Protein AF-A0A954UXX7-F1 (afdb_monomer_lite)

Foldseek 3Di:
DDDDDDDDDDDDDDDDDDDDDDDDDDDDDDDDDDDDDDDDDDDDDDDPDDPPPPCPVVNVLLVVLVVLLVVLVVQLVVCLVVDDADPDLVVLLVSLLVSLVSSLVSPLALVSSCCQDPNPPHCNCVRCVDLVSSLVSLPDVSVVVSLVSSVVRVPDPHDPDDPVDDDDDDDDDDDPVVVVVLVVVCVVVVHDSVVVVVSVVSSDDRPVPDDDDPDDPPDDDPPPPPPDDDDDDDDDDDDDDDDDDDDDDDDDDDDDDDDDDDDDD

Structure (mmCIF, N/CA/C/O backbone):
data_AF-A0A954UXX7-F1
#
_entry.id   AF-A0A954UXX7-F1
#
loop_
_atom_site.group_PDB
_atom_site.id
_atom_site.type_symbol
_atom_site.label_atom_id
_atom_site.label_alt_id
_atom_site.label_comp_id
_atom_site.label_asym_id
_atom_site.label_entity_id
_atom_site.label_seq_id
_atom_site.pdbx_PDB_ins_code
_atom_site.Cartn_x
_atom_site.Cartn_y
_atom_site.Cartn_z
_atom_site.occupancy
_atom_site.B_iso_or_equiv
_atom_site.auth_seq_id
_atom_site.auth_comp_id
_atom_site.auth_asym_id
_atom_site.auth_atom_id
_atom_site.pdbx_PDB_model_num
ATOM 1 N N . MET A 1 1 ? -53.283 -11.648 -19.559 1.00 52.34 1 MET A N 1
ATOM 2 C CA . MET A 1 1 ? -53.687 -10.369 -20.176 1.00 52.34 1 MET A CA 1
ATOM 3 C C . MET A 1 1 ? -52.480 -9.441 -20.140 1.00 52.34 1 MET A C 1
ATOM 5 O O . MET A 1 1 ? -52.001 -9.141 -19.058 1.00 52.34 1 MET A O 1
ATOM 9 N N . THR A 1 2 ? -51.943 -9.103 -21.310 1.00 58.50 2 THR A N 1
ATOM 10 C CA . THR A 1 2 ? -51.059 -7.945 -21.593 1.00 58.50 2 THR A CA 1
ATOM 11 C C . THR A 1 2 ? -51.910 -6.653 -21.670 1.00 58.50 2 THR A C 1
ATOM 13 O O . THR A 1 2 ? -53.131 -6.795 -21.535 1.00 58.50 2 THR A O 1
ATOM 16 N N . PRO A 1 3 ? -51.384 -5.422 -21.918 1.00 61.59 3 PRO A N 1
ATOM 17 C CA . PRO A 1 3 ? -50.009 -4.955 -22.228 1.00 61.59 3 PRO A CA 1
ATOM 18 C C . PRO A 1 3 ? -49.474 -3.980 -21.128 1.00 61.59 3 PRO A C 1
ATOM 20 O O . PRO A 1 3 ? -49.942 -4.089 -20.002 1.00 61.59 3 PRO A O 1
ATOM 23 N N . SER A 1 4 ? -48.505 -3.052 -21.279 1.00 51.22 4 SER A N 1
ATOM 24 C CA . SER A 1 4 ? -47.650 -2.577 -22.398 1.00 51.22 4 SER A CA 1
ATOM 25 C C . SER A 1 4 ? -46.353 -1.917 -21.857 1.00 51.22 4 SER A C 1
ATOM 27 O O . SER A 1 4 ? -46.383 -1.441 -20.722 1.00 51.22 4 SER A O 1
ATOM 29 N N . PRO A 1 5 ? -45.244 -1.809 -22.624 1.00 68.06 5 PRO A N 1
ATOM 30 C CA . PRO A 1 5 ? -44.048 -1.053 -22.226 1.00 68.06 5 PRO A CA 1
ATOM 31 C C . PRO A 1 5 ? -44.055 0.403 -22.735 1.00 68.06 5 PRO A C 1
ATOM 33 O O . PRO A 1 5 ? -44.696 0.708 -23.740 1.00 68.06 5 PRO A O 1
ATOM 36 N N . HIS A 1 6 ? -43.248 1.276 -22.118 1.00 57.94 6 HIS A N 1
ATOM 37 C CA . HIS A 1 6 ? -42.891 2.583 -22.685 1.00 57.94 6 HIS A CA 1
ATOM 38 C C . HIS A 1 6 ? -41.412 2.646 -23.081 1.00 57.94 6 HIS A C 1
ATOM 40 O O . HIS A 1 6 ? -40.519 2.426 -22.266 1.00 57.94 6 HIS A O 1
ATOM 46 N N . GLN A 1 7 ? -41.181 2.973 -24.352 1.00 52.88 7 GLN A N 1
ATOM 47 C CA . GLN A 1 7 ? -39.892 3.402 -24.890 1.00 52.88 7 GLN A CA 1
ATOM 48 C C . GLN A 1 7 ? -39.789 4.927 -24.770 1.00 52.88 7 GLN A C 1
ATOM 50 O O . GLN A 1 7 ? -40.796 5.606 -24.974 1.00 52.88 7 GLN A O 1
ATOM 55 N N . THR A 1 8 ? -38.577 5.454 -24.582 1.00 57.47 8 THR A N 1
ATOM 56 C CA . THR A 1 8 ? -38.259 6.853 -24.905 1.00 57.47 8 THR A CA 1
ATOM 57 C C . THR A 1 8 ? -36.909 6.920 -25.616 1.00 57.47 8 THR A C 1
ATOM 59 O O . THR A 1 8 ? -35.881 6.510 -25.083 1.00 57.47 8 THR A O 1
ATOM 62 N N . THR A 1 9 ? -36.939 7.438 -26.843 1.00 54.69 9 THR A N 1
ATOM 63 C CA . THR A 1 9 ? -35.794 7.882 -27.655 1.00 54.69 9 THR A CA 1
ATOM 64 C C . THR A 1 9 ? -34.985 8.945 -26.896 1.00 54.69 9 THR A C 1
ATOM 66 O O . THR A 1 9 ? -35.571 9.773 -26.212 1.00 54.69 9 THR A O 1
ATOM 69 N N . GLY A 1 10 ? -33.654 8.997 -26.930 1.00 40.00 10 GLY A N 1
ATOM 70 C CA . GLY A 1 10 ? -32.816 9.055 -28.128 1.00 40.00 10 GLY A CA 1
ATOM 71 C C . GLY A 1 10 ? -32.440 10.518 -28.410 1.00 40.00 10 GLY A C 1
ATOM 72 O O . GLY A 1 10 ? -33.325 11.361 -28.496 1.00 40.00 10 GLY A O 1
ATOM 73 N N . ASN A 1 11 ? -31.146 10.831 -28.536 1.00 53.56 11 ASN A N 1
ATOM 74 C CA . ASN A 1 11 ? -30.674 12.102 -29.099 1.00 53.56 11 ASN A CA 1
ATOM 75 C C . ASN A 1 11 ? -29.239 11.967 -29.628 1.00 53.56 11 ASN A C 1
ATOM 77 O O . ASN A 1 11 ? -28.422 11.254 -29.051 1.00 53.56 11 ASN A O 1
ATOM 81 N N . HIS A 1 12 ? -28.966 12.628 -30.754 1.00 47.09 12 HIS A N 1
ATOM 82 C CA . HIS A 1 12 ? -27.789 12.404 -31.595 1.00 47.09 12 HIS A CA 1
ATOM 83 C C . HIS A 1 12 ? -27.339 13.737 -32.217 1.00 47.09 12 HIS A C 1
ATOM 85 O O . HIS A 1 12 ? -28.065 14.313 -33.023 1.00 47.09 12 HIS A O 1
ATOM 91 N N . ALA A 1 13 ? -26.147 14.220 -31.861 1.00 51.16 13 ALA A N 1
ATOM 92 C CA . ALA A 1 13 ? -25.426 15.328 -32.505 1.00 51.16 13 ALA A CA 1
ATOM 93 C C . ALA A 1 13 ? -23.935 15.169 -32.127 1.00 51.16 13 ALA A C 1
ATOM 95 O O . ALA A 1 13 ? -23.655 15.019 -30.942 1.00 51.16 13 ALA A O 1
ATOM 96 N N . THR A 1 14 ? -22.939 15.000 -33.006 1.00 46.22 14 THR A N 1
ATOM 97 C CA . THR A 1 14 ? -22.608 15.581 -34.330 1.00 46.22 14 THR A CA 1
ATOM 98 C C . THR A 1 14 ? -21.849 16.912 -34.227 1.00 46.22 14 THR A C 1
ATOM 100 O O . THR A 1 14 ? -22.251 17.798 -33.485 1.00 46.22 14 THR A O 1
ATOM 103 N N . MET A 1 15 ? -20.796 17.034 -35.055 1.00 44.44 15 MET A N 1
ATOM 104 C CA . MET A 1 15 ? -19.758 18.087 -35.121 1.00 44.44 15 MET A CA 1
ATOM 105 C C . MET A 1 15 ? -18.688 17.979 -34.010 1.00 44.44 15 MET A C 1
ATOM 107 O O . MET A 1 15 ? -19.016 17.940 -32.834 1.00 44.44 15 MET A O 1
ATOM 111 N N . GLY A 1 16 ? -17.381 17.894 -34.277 1.00 41.94 16 GLY A N 1
ATOM 112 C CA . GLY A 1 16 ? -16.639 17.940 -35.543 1.00 41.94 16 GLY A CA 1
ATOM 113 C C . GLY A 1 16 ? -15.834 19.231 -35.676 1.00 41.94 16 GLY A C 1
ATOM 114 O O . GLY A 1 16 ? -16.415 20.281 -35.929 1.00 41.94 16 GLY A O 1
ATOM 115 N N . ASN A 1 17 ? -14.507 19.143 -35.536 1.00 45.41 17 ASN A N 1
ATOM 116 C CA . ASN A 1 17 ? -13.594 20.181 -36.011 1.00 45.41 17 ASN A CA 1
ATOM 117 C C . ASN A 1 17 ? -12.182 19.610 -36.245 1.00 45.41 17 ASN A C 1
ATOM 119 O O . ASN A 1 17 ? -11.434 19.351 -35.304 1.00 45.41 17 ASN A O 1
ATOM 123 N N . GLU A 1 18 ? -11.820 19.413 -37.510 1.00 40.50 18 GLU A N 1
ATOM 124 C CA . GLU A 1 18 ? -10.421 19.334 -37.937 1.00 40.50 18 GLU A CA 1
ATOM 125 C C . GLU A 1 18 ? -9.866 20.761 -38.078 1.00 40.50 18 GLU A C 1
ATOM 127 O O . GLU A 1 18 ? -10.609 21.633 -38.522 1.00 40.50 18 GLU A O 1
ATOM 132 N N . ARG A 1 19 ? -8.566 20.991 -37.820 1.00 45.34 19 ARG A N 1
ATOM 133 C CA . ARG A 1 19 ? -7.604 21.630 -38.760 1.00 45.34 19 ARG A CA 1
ATOM 134 C C . ARG A 1 19 ? -6.216 21.901 -38.118 1.00 45.34 19 ARG A C 1
ATOM 136 O O . ARG A 1 19 ? -6.084 21.738 -36.909 1.00 45.34 19 ARG A O 1
ATOM 143 N N . PRO A 1 20 ? -5.155 22.178 -38.919 1.00 56.69 20 PRO A N 1
ATOM 144 C CA . PRO A 1 20 ? -3.797 21.693 -38.619 1.00 56.69 20 PRO A CA 1
ATOM 145 C C . PRO A 1 20 ? -2.702 22.791 -38.629 1.00 56.69 20 PRO A C 1
ATOM 147 O O . PRO A 1 20 ? -3.014 23.969 -38.769 1.00 56.69 20 PRO A O 1
ATOM 150 N N . SER A 1 21 ? -1.425 22.358 -38.689 1.00 43.25 21 SER A N 1
ATOM 151 C CA . SER A 1 21 ? -0.227 23.136 -39.112 1.00 43.25 21 SER A CA 1
ATOM 152 C C . SER A 1 21 ? 0.292 24.185 -38.099 1.00 43.25 21 SER A C 1
ATOM 154 O O . SER A 1 21 ? -0.474 24.654 -37.272 1.00 43.25 21 SER A O 1
ATOM 156 N N . GLN A 1 22 ? 1.566 24.617 -38.065 1.00 45.31 22 GLN A N 1
ATOM 157 C CA . GLN A 1 22 ? 2.831 24.236 -38.745 1.00 45.31 22 GLN A CA 1
ATOM 158 C C . GLN A 1 22 ? 4.046 24.824 -37.959 1.00 45.31 22 GLN A C 1
ATOM 160 O O . GLN A 1 22 ? 3.853 25.380 -36.884 1.00 45.31 22 GLN A O 1
ATOM 165 N N . HIS A 1 23 ? 5.258 24.776 -38.549 1.00 47.03 23 HIS A N 1
ATOM 166 C CA . HIS A 1 23 ? 6.561 25.336 -38.106 1.00 47.03 23 HIS A CA 1
ATOM 167 C C . HIS A 1 23 ? 7.379 24.444 -37.147 1.00 47.03 23 HIS A C 1
ATOM 169 O O . HIS A 1 23 ? 6.899 24.086 -36.083 1.00 47.03 23 HIS A O 1
ATOM 175 N N . HIS A 1 24 ? 8.602 23.968 -37.438 1.00 43.72 24 HIS A N 1
ATOM 176 C CA . HIS A 1 24 ? 9.688 24.327 -38.382 1.00 43.72 24 HIS A CA 1
ATOM 177 C C . HIS A 1 24 ? 10.608 25.493 -37.954 1.00 43.72 24 HIS A C 1
ATOM 179 O O . HIS A 1 24 ? 10.326 26.650 -38.258 1.00 43.72 24 HIS A O 1
ATOM 185 N N . LYS A 1 25 ? 11.757 25.149 -37.342 1.00 45.47 25 LYS A N 1
ATOM 186 C CA . LYS A 1 25 ? 13.060 25.857 -37.392 1.00 45.47 25 LYS A CA 1
ATOM 187 C C . LYS A 1 25 ? 14.181 24.866 -37.012 1.00 45.47 25 LYS A C 1
ATOM 189 O O . LYS A 1 25 ? 14.033 24.145 -36.036 1.00 45.47 25 LYS A O 1
ATOM 194 N N . GLN A 1 26 ? 15.129 24.596 -37.917 1.00 46.09 26 GLN A N 1
ATOM 195 C CA . GLN A 1 26 ? 16.496 25.167 -37.970 1.00 46.09 26 GLN A CA 1
ATOM 196 C C . GLN A 1 26 ? 17.344 24.823 -36.726 1.00 46.09 26 GLN A C 1
ATOM 198 O O . GLN A 1 26 ? 17.012 25.254 -35.631 1.00 46.09 26 GLN A O 1
ATOM 203 N N . LEU A 1 27 ? 18.361 23.952 -36.801 1.00 44.03 27 LEU A N 1
ATOM 204 C CA . LEU A 1 27 ? 19.664 24.106 -37.490 1.00 44.03 27 LEU A CA 1
ATOM 205 C C . LEU A 1 27 ? 20.420 25.389 -37.106 1.00 44.03 27 LEU A C 1
ATOM 207 O O . LEU A 1 27 ? 20.119 26.461 -37.621 1.00 44.03 27 LEU A O 1
ATOM 211 N N . SER A 1 28 ? 21.480 25.230 -36.310 1.00 44.97 28 SER A N 1
ATOM 212 C CA . SER A 1 28 ? 22.688 26.058 -36.396 1.00 44.97 28 SER A CA 1
ATOM 213 C C . SER A 1 28 ? 23.908 25.218 -36.033 1.00 44.97 28 SER A C 1
ATOM 215 O O . SER A 1 28 ? 23.946 24.605 -34.968 1.00 44.97 28 SER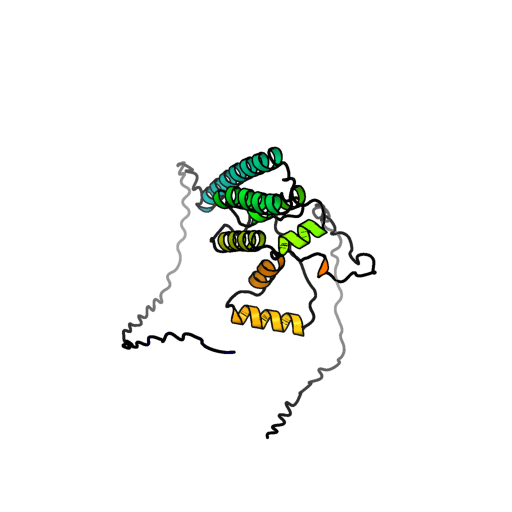 A O 1
ATOM 217 N N . SER A 1 29 ? 24.897 25.205 -36.923 1.00 41.38 29 SER A N 1
ATOM 218 C CA . SER A 1 29 ? 26.230 24.651 -36.679 1.00 41.38 29 SER A CA 1
ATOM 219 C C . SER A 1 29 ? 27.036 25.541 -35.725 1.00 41.38 29 SER A C 1
ATOM 221 O O . SER A 1 29 ? 26.666 26.692 -35.479 1.00 41.38 29 SER A O 1
ATOM 223 N N . GLY A 1 30 ? 28.161 25.020 -35.229 1.00 39.69 30 GLY A N 1
ATOM 224 C CA . GLY A 1 30 ? 29.083 25.737 -34.347 1.00 39.69 30 GLY A CA 1
ATOM 225 C C . GLY A 1 30 ? 30.430 25.028 -34.227 1.00 39.69 30 GLY A C 1
ATOM 226 O O . GLY A 1 30 ? 30.782 24.565 -33.146 1.00 39.69 30 GLY A O 1
ATOM 227 N N . ASP A 1 31 ? 31.158 24.908 -35.340 1.00 39.09 31 ASP A N 1
ATOM 228 C CA . ASP A 1 31 ? 32.554 24.455 -35.343 1.00 39.09 31 ASP A CA 1
ATOM 229 C C . ASP A 1 31 ? 33.462 25.430 -34.574 1.00 39.09 31 ASP A C 1
ATOM 231 O O . ASP A 1 31 ? 33.308 26.649 -34.664 1.00 39.09 31 ASP A O 1
ATOM 235 N N . GLY A 1 32 ? 34.441 24.888 -33.843 1.00 41.94 32 GLY A N 1
ATOM 236 C CA . GLY A 1 32 ? 35.326 25.654 -32.957 1.00 41.94 32 GLY A CA 1
ATOM 237 C C . GLY A 1 32 ? 36.651 24.942 -32.684 1.00 41.94 32 GLY A C 1
ATOM 238 O O . GLY A 1 32 ? 36.940 24.559 -31.555 1.00 41.94 32 GLY A O 1
ATOM 239 N N . MET A 1 33 ? 37.445 24.733 -33.734 1.00 41.84 33 MET A N 1
ATOM 240 C CA . MET A 1 33 ? 38.787 24.139 -33.666 1.00 41.84 33 MET A CA 1
ATOM 241 C C . MET A 1 33 ? 39.810 25.161 -33.123 1.00 41.84 33 MET A C 1
ATOM 243 O O . MET A 1 33 ? 39.856 26.279 -33.633 1.00 41.84 33 MET A O 1
ATOM 247 N N . GLY A 1 34 ? 40.687 24.795 -32.175 1.00 37.97 34 GLY A N 1
ATOM 248 C CA . GLY A 1 34 ? 41.836 25.652 -31.820 1.00 37.97 34 GLY A CA 1
ATOM 249 C C . GLY A 1 34 ? 42.509 25.375 -30.463 1.00 37.97 34 GLY A C 1
ATOM 250 O O . GLY A 1 34 ? 41.948 25.745 -29.435 1.00 37.97 34 GLY A O 1
ATOM 251 N N . PRO A 1 35 ? 43.716 24.773 -30.427 1.00 63.91 35 PRO A N 1
ATOM 252 C CA . PRO A 1 35 ? 44.486 24.560 -29.200 1.00 63.91 35 PRO A CA 1
ATOM 253 C C . PRO A 1 35 ? 45.541 25.657 -28.966 1.00 63.91 35 PRO A C 1
ATOM 255 O O . PRO A 1 35 ? 46.131 26.169 -29.917 1.00 63.91 35 PRO A O 1
ATOM 258 N N . VAL A 1 36 ? 45.879 25.934 -27.702 1.00 45.62 36 VAL A N 1
ATOM 259 C CA . VAL A 1 36 ? 47.138 26.613 -27.339 1.00 45.62 36 VAL A CA 1
ATOM 260 C C . VAL A 1 36 ? 47.694 26.046 -26.032 1.00 45.62 36 VAL A C 1
ATOM 262 O O . VAL A 1 36 ? 46.945 25.563 -25.184 1.00 45.62 36 VAL A O 1
ATOM 265 N N . ALA A 1 37 ? 49.021 26.033 -25.915 1.00 38.16 37 ALA A N 1
ATOM 266 C CA . ALA A 1 37 ? 49.748 25.303 -24.883 1.00 38.16 37 ALA A CA 1
ATOM 267 C C . ALA A 1 37 ? 50.067 26.143 -23.633 1.00 38.16 37 ALA A C 1
ATOM 269 O O . ALA A 1 37 ? 50.082 27.365 -23.692 1.00 38.16 37 ALA A O 1
ATOM 270 N N . ALA A 1 38 ? 50.379 25.416 -22.554 1.00 41.94 38 ALA A N 1
ATOM 271 C CA . ALA A 1 38 ? 51.321 25.728 -21.473 1.00 41.94 38 ALA A CA 1
ATOM 272 C C . ALA A 1 38 ? 51.456 27.178 -20.962 1.00 41.94 38 ALA A C 1
ATOM 274 O O . ALA A 1 38 ? 51.973 28.036 -21.663 1.00 41.94 38 ALA A O 1
ATOM 275 N N . GLU A 1 39 ? 51.300 27.351 -19.643 1.00 38.31 39 GLU A N 1
ATOM 276 C CA . GLU A 1 39 ? 52.443 27.828 -18.849 1.00 38.31 39 GLU A CA 1
ATOM 277 C C . GLU A 1 39 ? 52.382 27.398 -17.374 1.00 38.31 39 GLU A C 1
ATOM 279 O O . GLU A 1 39 ? 51.344 26.984 -16.857 1.00 38.31 39 GLU A O 1
ATOM 284 N N . SER A 1 40 ? 53.546 27.430 -16.723 1.00 42.16 40 SER A N 1
ATOM 285 C CA . SER A 1 40 ? 53.759 27.013 -15.334 1.00 42.16 40 SER A CA 1
ATOM 286 C C . SER A 1 40 ? 53.653 28.214 -14.392 1.00 42.16 40 SER A C 1
ATOM 288 O O . SER A 1 40 ? 54.171 29.284 -14.700 1.00 42.16 40 SER A O 1
ATOM 290 N N . GLY A 1 41 ? 53.027 28.049 -13.224 1.00 37.94 41 GLY A N 1
ATOM 291 C CA . GLY A 1 41 ? 52.802 29.161 -12.296 1.00 37.94 41 GLY A CA 1
ATOM 292 C C . GLY A 1 41 ? 52.477 28.713 -10.877 1.00 37.94 41 GLY A C 1
ATOM 293 O O . GLY A 1 41 ? 51.318 28.706 -10.469 1.00 37.94 41 GLY A O 1
ATOM 294 N N . ALA A 1 42 ? 53.501 28.360 -10.099 1.00 44.81 42 ALA A N 1
ATOM 295 C CA . ALA A 1 42 ? 53.346 28.162 -8.662 1.00 44.81 42 ALA A CA 1
ATOM 296 C C . ALA A 1 42 ? 53.093 29.510 -7.965 1.00 44.81 42 ALA A C 1
ATOM 298 O O . ALA A 1 42 ? 53.909 30.424 -8.080 1.00 44.81 42 ALA A O 1
ATOM 299 N N . ASN A 1 43 ? 52.005 29.634 -7.199 1.00 42.78 43 ASN A N 1
ATOM 300 C CA . ASN A 1 43 ? 51.813 30.778 -6.307 1.00 42.78 43 ASN A CA 1
ATOM 301 C C . ASN A 1 43 ? 51.042 30.382 -5.040 1.00 42.78 43 ASN A C 1
ATOM 303 O O . ASN A 1 43 ? 49.813 30.379 -5.001 1.00 42.78 43 ASN A O 1
ATOM 307 N N . THR A 1 44 ? 51.787 30.053 -3.988 1.00 47.59 44 THR A N 1
ATOM 308 C CA . THR A 1 44 ? 51.242 29.814 -2.650 1.00 47.59 44 THR A CA 1
ATOM 309 C C . THR A 1 44 ? 50.898 31.151 -1.999 1.00 47.59 44 THR A C 1
ATOM 311 O O . THR A 1 44 ? 51.800 31.881 -1.585 1.00 47.59 44 THR A O 1
ATOM 314 N N . ARG A 1 45 ? 49.608 31.477 -1.859 1.00 44.50 45 ARG A N 1
ATOM 315 C CA . ARG A 1 45 ? 49.149 32.571 -0.987 1.00 44.50 45 ARG A CA 1
ATOM 316 C C . ARG A 1 45 ? 47.932 32.149 -0.178 1.00 44.50 45 ARG A C 1
ATOM 318 O O . ARG A 1 45 ? 46.980 31.597 -0.718 1.00 44.50 45 ARG A O 1
ATOM 325 N N . ASN A 1 46 ? 48.004 32.418 1.122 1.00 50.16 46 ASN A N 1
ATOM 326 C CA . ASN A 1 46 ? 46.943 32.131 2.077 1.00 50.16 46 ASN A CA 1
ATOM 327 C C . ASN A 1 46 ? 45.687 32.945 1.746 1.00 50.16 46 ASN A C 1
ATOM 329 O O . ASN A 1 46 ? 45.773 34.160 1.571 1.00 50.16 46 ASN A O 1
ATOM 333 N N . ALA A 1 47 ? 44.537 32.279 1.755 1.00 44.97 47 ALA A N 1
ATOM 334 C CA . ALA A 1 47 ? 43.229 32.900 1.885 1.00 44.97 47 ALA A CA 1
ATOM 335 C C . ALA A 1 47 ? 42.489 32.161 3.004 1.00 44.97 47 ALA A C 1
ATOM 337 O O . ALA A 1 47 ? 41.865 31.125 2.788 1.00 44.97 47 ALA A O 1
ATOM 338 N N . ASP A 1 48 ? 42.650 32.676 4.220 1.00 50.00 48 ASP A N 1
ATOM 339 C CA . ASP A 1 48 ? 41.792 32.345 5.351 1.00 50.00 48 ASP A CA 1
ATOM 340 C C . ASP A 1 48 ? 40.497 33.144 5.154 1.00 50.00 48 ASP A C 1
ATOM 342 O O . ASP A 1 48 ? 40.470 34.353 5.384 1.00 50.00 48 ASP A O 1
ATOM 346 N N . GLN A 1 49 ? 39.485 32.500 4.569 1.00 45.94 49 GLN A N 1
ATOM 347 C CA . GLN A 1 49 ? 38.166 33.072 4.306 1.00 45.94 49 GLN A CA 1
ATOM 348 C C . GLN A 1 49 ? 37.110 31.968 4.384 1.00 45.94 49 GLN A C 1
ATOM 350 O O . GLN A 1 49 ? 37.083 31.044 3.572 1.00 45.94 49 GLN A O 1
ATOM 355 N N . ASP A 1 50 ? 36.285 32.080 5.421 1.00 46.03 50 ASP A N 1
ATOM 356 C CA . ASP A 1 50 ? 34.899 31.630 5.522 1.00 46.03 50 ASP A CA 1
ATOM 357 C C . ASP A 1 50 ? 34.526 30.344 4.771 1.00 46.03 50 ASP A C 1
ATOM 359 O O . ASP A 1 50 ? 34.024 30.340 3.645 1.00 46.03 50 ASP A O 1
ATOM 363 N N . LYS A 1 51 ? 34.642 29.219 5.489 1.00 49.22 51 LYS A N 1
ATOM 364 C CA . LYS A 1 51 ? 33.855 28.013 5.202 1.00 49.22 51 LYS A CA 1
ATOM 365 C C . LYS A 1 51 ? 32.372 28.270 5.495 1.00 49.22 51 LYS A C 1
ATOM 367 O O . LYS A 1 51 ? 31.815 27.704 6.438 1.00 49.22 51 LYS A O 1
ATOM 372 N N . GLU A 1 52 ? 31.712 29.063 4.656 1.00 46.81 52 GLU A N 1
ATOM 373 C CA . GLU A 1 52 ? 30.269 28.928 4.505 1.00 46.81 52 GLU A CA 1
ATOM 374 C C . GLU A 1 52 ? 29.983 27.495 4.050 1.00 46.81 52 GLU A C 1
ATOM 376 O O . GLU A 1 52 ? 30.488 27.012 3.031 1.00 46.81 52 GLU A O 1
ATOM 381 N N . ALA A 1 53 ? 29.217 26.767 4.860 1.00 53.47 53 ALA A N 1
ATOM 382 C CA . ALA A 1 53 ? 28.848 25.403 4.549 1.00 53.47 53 ALA A CA 1
ATOM 383 C C . ALA A 1 53 ? 27.899 25.418 3.346 1.00 53.47 53 ALA A C 1
ATOM 385 O O . ALA A 1 53 ? 26.693 25.614 3.513 1.00 53.47 53 ALA A O 1
ATOM 386 N N . VAL A 1 54 ? 28.450 25.176 2.147 1.00 47.69 54 VAL A N 1
ATOM 387 C CA . VAL A 1 54 ? 27.700 24.886 0.915 1.00 47.69 54 VAL A CA 1
ATOM 388 C C . VAL A 1 54 ? 26.881 23.620 1.153 1.00 47.69 54 VAL A C 1
ATOM 390 O O . VAL A 1 54 ? 27.277 22.492 0.852 1.00 47.69 54 VAL A O 1
ATOM 393 N N . THR A 1 55 ? 25.727 23.825 1.775 1.00 53.16 55 THR A N 1
ATOM 394 C CA . THR A 1 55 ? 24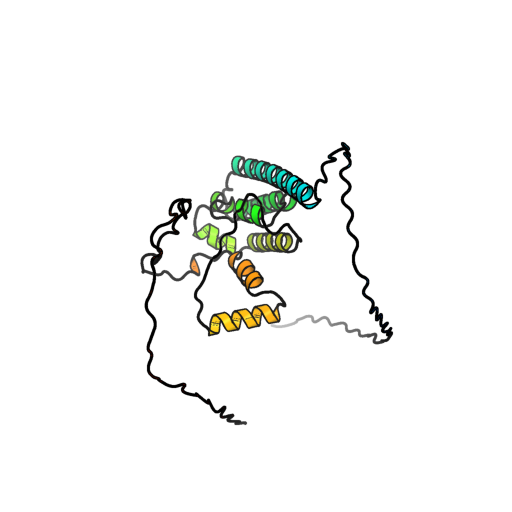.779 22.789 2.142 1.00 53.16 55 THR A CA 1
ATOM 395 C C . THR A 1 55 ? 24.093 22.395 0.854 1.00 53.16 55 THR A C 1
ATOM 397 O O . THR A 1 55 ? 23.165 23.057 0.400 1.00 53.16 55 THR A O 1
ATOM 400 N N . THR A 1 56 ? 24.628 21.361 0.202 1.00 58.62 56 THR A N 1
ATOM 401 C CA . THR A 1 56 ? 24.101 20.901 -1.087 1.00 58.62 56 THR A CA 1
ATOM 402 C C . THR A 1 56 ? 22.586 20.668 -0.977 1.00 58.62 56 THR A C 1
ATOM 404 O O . THR A 1 56 ? 22.147 20.088 0.022 1.00 58.62 56 THR A O 1
ATOM 407 N N . PRO A 1 57 ? 21.776 21.075 -1.974 1.00 61.75 57 PRO A N 1
ATOM 408 C CA . PRO A 1 57 ? 20.309 21.079 -1.864 1.00 61.75 57 PRO A CA 1
ATOM 409 C C . PRO A 1 57 ? 19.708 19.685 -1.605 1.00 61.75 57 PRO A C 1
ATOM 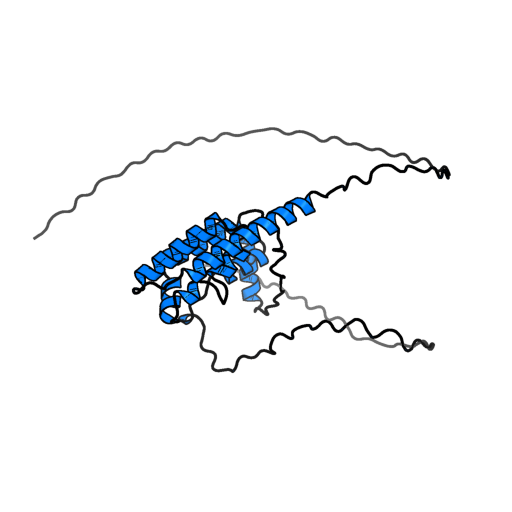411 O O . PRO A 1 57 ? 18.616 19.552 -1.057 1.00 61.75 57 PRO A O 1
ATOM 414 N N . PHE A 1 58 ? 20.458 18.628 -1.929 1.00 61.34 58 PHE A N 1
ATOM 415 C CA . PHE A 1 58 ? 20.109 17.240 -1.631 1.00 61.34 58 PHE A CA 1
ATOM 416 C C . PHE A 1 58 ? 20.039 16.941 -0.117 1.00 61.34 58 PHE A C 1
ATOM 418 O O . PHE A 1 58 ? 19.242 16.112 0.318 1.00 61.34 58 PHE A O 1
ATOM 425 N N . SER A 1 59 ? 20.847 17.634 0.693 1.00 74.69 59 SER A N 1
ATOM 426 C CA . SER A 1 59 ? 20.889 17.489 2.155 1.00 74.69 59 SER A CA 1
ATOM 427 C C . SER A 1 59 ? 19.636 18.061 2.826 1.00 74.69 59 SER A C 1
ATOM 429 O O . SER A 1 59 ? 19.077 17.450 3.736 1.00 74.69 59 SER A O 1
ATOM 431 N N . GLU A 1 60 ? 19.151 19.210 2.348 1.00 81.38 60 GLU A N 1
ATOM 432 C CA . GLU A 1 60 ? 17.966 19.876 2.901 1.00 81.38 60 GLU A CA 1
ATOM 433 C C . GLU A 1 60 ? 16.681 19.092 2.598 1.00 81.38 60 GLU A C 1
ATOM 435 O O . GLU A 1 60 ? 15.878 18.845 3.499 1.00 81.38 60 GLU A O 1
ATOM 440 N N . ALA A 1 61 ? 16.525 18.603 1.362 1.00 81.75 61 ALA A N 1
ATOM 441 C CA . ALA A 1 61 ? 15.404 17.742 0.985 1.00 81.75 61 ALA A CA 1
ATOM 442 C C . ALA A 1 61 ? 15.358 16.448 1.822 1.00 81.75 61 ALA A C 1
ATOM 444 O O . ALA A 1 61 ? 14.290 16.047 2.289 1.00 81.75 61 ALA A O 1
ATOM 445 N N . ALA A 1 62 ? 16.516 15.826 2.078 1.00 82.50 62 ALA A N 1
ATOM 446 C CA . ALA A 1 62 ? 16.617 14.651 2.942 1.00 82.50 62 ALA A CA 1
ATOM 447 C C . ALA A 1 62 ? 16.284 14.967 4.413 1.00 82.50 62 ALA A C 1
ATOM 449 O O . ALA A 1 62 ? 15.593 14.186 5.070 1.00 82.50 62 ALA A O 1
ATOM 450 N N . ALA A 1 63 ? 16.722 16.121 4.932 1.00 85.62 63 ALA A N 1
ATOM 451 C CA . ALA A 1 63 ? 16.396 16.568 6.286 1.00 85.62 63 ALA A CA 1
ATOM 452 C C . ALA A 1 63 ? 14.893 16.854 6.458 1.00 85.62 63 ALA A C 1
ATOM 454 O O . ALA A 1 63 ? 14.305 16.452 7.465 1.00 85.62 63 ALA A O 1
ATOM 455 N N . LYS A 1 64 ? 14.258 17.478 5.456 1.00 88.50 64 LYS A N 1
ATOM 456 C CA . LYS A 1 64 ? 12.806 17.695 5.415 1.00 88.50 64 LYS A CA 1
ATOM 457 C C . LYS A 1 64 ? 12.043 16.368 5.400 1.00 88.50 64 LYS A C 1
ATOM 459 O O . LYS A 1 64 ? 11.194 16.160 6.264 1.00 88.50 64 LYS A O 1
ATOM 464 N N . LEU A 1 65 ? 12.402 15.440 4.507 1.00 87.75 65 LEU A N 1
ATOM 465 C CA . LEU A 1 65 ? 11.791 14.106 4.453 1.00 87.75 65 LEU A CA 1
ATOM 466 C C . LEU A 1 65 ? 11.926 13.367 5.796 1.00 87.75 65 LEU A C 1
ATOM 468 O O . LEU A 1 65 ? 10.974 12.752 6.270 1.00 87.75 65 LEU A O 1
ATOM 472 N N . ALA A 1 66 ? 13.088 13.455 6.450 1.00 87.75 66 ALA A N 1
ATOM 473 C CA . ALA A 1 66 ? 13.312 12.844 7.758 1.00 87.75 66 ALA A CA 1
ATOM 474 C C . ALA A 1 66 ? 12.460 13.469 8.882 1.00 87.75 66 ALA A C 1
ATOM 476 O O . ALA A 1 66 ? 12.158 12.787 9.864 1.00 87.75 66 ALA A O 1
ATOM 477 N N . LEU A 1 67 ? 12.066 14.743 8.768 1.00 90.69 67 LEU A N 1
ATOM 478 C CA . LEU A 1 67 ? 11.121 15.381 9.689 1.00 90.69 67 LEU A CA 1
ATOM 479 C C . LEU A 1 67 ? 9.682 14.917 9.422 1.00 90.69 67 LEU A C 1
ATOM 481 O O . LEU A 1 67 ? 8.987 14.536 10.363 1.00 90.69 67 LEU A O 1
ATOM 485 N N . GLU A 1 68 ? 9.261 14.882 8.157 1.00 92.12 68 GLU A N 1
ATOM 486 C CA . GLU A 1 68 ? 7.932 14.404 7.752 1.00 92.12 68 GLU A CA 1
ATOM 487 C C . GLU A 1 68 ? 7.726 12.926 8.132 1.00 92.12 68 GLU A C 1
ATOM 489 O O . GLU A 1 68 ? 6.701 12.571 8.709 1.00 92.12 68 GLU A O 1
ATOM 494 N N . LEU A 1 69 ? 8.737 12.068 7.936 1.00 91.44 69 LEU A N 1
ATOM 495 C CA . LEU A 1 69 ? 8.716 10.663 8.373 1.00 91.44 69 LEU A CA 1
ATOM 496 C C . LEU A 1 69 ? 8.554 10.519 9.896 1.00 91.44 69 LEU A C 1
ATOM 498 O O . LEU A 1 69 ? 7.830 9.633 10.353 1.00 91.44 69 LEU A O 1
ATOM 502 N N . LYS A 1 70 ? 9.178 11.398 10.695 1.00 91.56 70 LYS A N 1
ATOM 503 C CA . LYS A 1 70 ? 8.998 11.417 12.159 1.00 91.56 70 LYS A CA 1
ATOM 504 C C . LYS A 1 70 ? 7.580 11.827 12.546 1.00 91.56 70 LYS A C 1
ATOM 506 O O . LYS A 1 70 ? 6.983 11.165 13.393 1.00 91.56 70 LYS A O 1
ATOM 511 N N . GLN A 1 71 ? 7.031 12.865 11.913 1.00 94.31 71 GLN A N 1
ATOM 512 C CA . GLN A 1 71 ? 5.652 13.311 12.140 1.00 94.31 71 GLN A CA 1
ATOM 513 C C . GLN A 1 71 ? 4.652 12.204 11.776 1.00 94.31 71 GLN A C 1
ATOM 515 O O . GLN A 1 71 ? 3.821 11.835 12.605 1.00 94.31 71 GLN A O 1
ATOM 520 N N . PHE A 1 72 ? 4.809 11.589 10.602 1.00 94.81 72 PHE A N 1
ATOM 521 C CA . PHE A 1 72 ? 4.005 10.451 10.157 1.00 94.81 72 PHE A CA 1
ATOM 522 C C . PHE A 1 72 ? 4.078 9.269 11.134 1.00 94.81 72 PHE A C 1
ATOM 524 O O . PHE A 1 72 ? 3.044 8.736 11.531 1.00 94.81 72 PHE A O 1
ATOM 531 N N . SER A 1 73 ? 5.278 8.892 11.594 1.00 93.31 73 SER A N 1
ATOM 532 C CA . SER A 1 73 ? 5.438 7.790 12.556 1.00 93.31 73 SER A CA 1
ATOM 533 C C . SER A 1 73 ? 4.775 8.077 13.909 1.00 93.31 73 SER A C 1
ATOM 535 O O . SER A 1 73 ? 4.238 7.160 14.532 1.00 93.31 73 SER A O 1
ATOM 537 N N . ALA A 1 74 ? 4.744 9.340 14.350 1.00 95.44 74 ALA A N 1
ATOM 538 C CA . ALA A 1 74 ? 4.046 9.742 15.568 1.00 95.44 74 ALA A CA 1
ATOM 539 C C . ALA A 1 74 ? 2.517 9.663 15.404 1.00 95.44 74 ALA A C 1
ATOM 541 O O . ALA A 1 74 ? 1.835 9.195 16.316 1.00 95.44 74 ALA A O 1
ATOM 542 N N . ILE A 1 75 ? 1.987 10.054 14.238 1.00 95.69 75 ILE A N 1
ATOM 543 C CA . ILE A 1 75 ? 0.560 9.925 13.897 1.00 95.69 75 ILE A CA 1
ATOM 544 C C . ILE A 1 75 ? 0.161 8.447 13.835 1.00 95.69 75 ILE A C 1
ATOM 546 O O . ILE A 1 75 ? -0.769 8.041 14.526 1.00 95.69 75 ILE A O 1
ATOM 550 N N . ALA A 1 76 ? 0.912 7.619 13.103 1.00 95.00 76 ALA A N 1
ATOM 551 C CA . ALA A 1 76 ? 0.667 6.180 13.011 1.00 95.00 76 ALA A CA 1
ATOM 552 C C . ALA A 1 76 ? 0.744 5.488 14.387 1.00 95.00 76 ALA A C 1
ATOM 554 O O . ALA A 1 76 ? -0.114 4.676 14.729 1.00 95.00 76 ALA A O 1
ATOM 555 N N . SER A 1 77 ? 1.718 5.862 15.224 1.00 95.06 77 SER A N 1
ATOM 556 C CA . SER A 1 77 ? 1.837 5.353 16.601 1.00 95.06 77 SER A CA 1
ATOM 557 C C . SER A 1 77 ? 0.686 5.803 17.505 1.00 95.06 77 SER A C 1
ATOM 559 O O . SER A 1 77 ? 0.336 5.096 18.448 1.00 95.06 77 SER A O 1
ATOM 561 N N . LYS A 1 78 ? 0.091 6.977 17.258 1.00 96.25 78 LYS A N 1
ATOM 562 C CA . LYS A 1 78 ? -1.129 7.402 17.949 1.00 96.25 78 LYS A CA 1
ATOM 563 C C . LYS A 1 78 ? -2.311 6.540 17.501 1.00 96.25 78 LYS A C 1
ATOM 565 O O . LYS A 1 78 ? -2.896 5.880 18.350 1.00 96.25 78 LYS A O 1
ATOM 570 N N . LEU A 1 79 ? -2.577 6.477 16.195 1.00 95.19 79 LEU A N 1
ATOM 571 C CA . LEU A 1 79 ? -3.681 5.700 15.622 1.00 95.19 79 LEU A CA 1
ATOM 572 C C . LEU A 1 79 ? -3.646 4.232 16.070 1.00 95.19 79 LEU A C 1
ATOM 574 O O . LEU A 1 79 ? -4.659 3.736 16.541 1.00 95.19 79 LEU A O 1
ATOM 578 N N . ARG A 1 80 ? -2.481 3.565 16.046 1.00 95.12 80 ARG A N 1
ATOM 579 C CA . ARG A 1 80 ? -2.350 2.168 16.513 1.00 95.12 80 ARG A CA 1
ATOM 580 C C . ARG A 1 80 ? -2.610 1.988 18.017 1.00 95.12 80 ARG A C 1
ATOM 582 O O . ARG A 1 80 ? -3.066 0.925 18.414 1.00 95.12 80 ARG A O 1
ATOM 589 N N . ARG A 1 81 ? -2.324 2.981 18.872 1.00 95.56 81 ARG A N 1
ATOM 590 C CA . ARG A 1 81 ? -2.635 2.896 20.319 1.00 95.56 81 ARG A CA 1
ATOM 591 C C . ARG A 1 81 ? -4.113 3.116 20.615 1.00 95.56 81 ARG A C 1
ATOM 593 O O . ARG A 1 81 ? -4.627 2.523 21.556 1.00 95.56 81 ARG A O 1
ATOM 600 N N . ASP A 1 82 ? -4.755 3.970 19.826 1.00 94.56 82 ASP A N 1
ATOM 601 C CA . ASP A 1 82 ? -6.173 4.303 19.955 1.00 94.56 82 ASP A CA 1
ATOM 602 C C . ASP A 1 82 ? -7.064 3.284 19.193 1.00 94.56 82 ASP A C 1
ATOM 604 O O . ASP A 1 82 ? -8.291 3.353 19.258 1.00 94.56 82 ASP A O 1
ATOM 608 N N . LEU A 1 83 ? -6.452 2.325 18.481 1.00 94.38 83 LEU A N 1
ATOM 609 C CA . LEU A 1 83 ? -7.119 1.314 17.663 1.00 94.38 83 LEU A CA 1
ATOM 610 C C . LEU A 1 83 ? -7.812 0.248 18.519 1.00 94.38 83 LEU A C 1
ATOM 612 O O . LEU A 1 83 ? -7.173 -0.604 19.133 1.00 94.38 83 LEU A O 1
ATOM 616 N N . VAL A 1 84 ? -9.142 0.250 18.471 1.00 94.19 84 VAL A N 1
ATOM 617 C CA . VAL A 1 84 ? -9.992 -0.838 18.962 1.00 94.19 84 VAL A CA 1
ATOM 618 C C . VAL A 1 84 ? -10.790 -1.368 17.768 1.00 94.19 84 VAL A C 1
ATOM 620 O O . VAL A 1 84 ? -11.604 -0.609 17.236 1.00 94.19 84 VAL A O 1
ATOM 623 N N . PRO A 1 85 ? -10.570 -2.616 17.311 1.00 93.50 85 PRO A N 1
ATOM 624 C CA . PRO A 1 85 ? -11.298 -3.177 16.176 1.00 93.50 85 PRO A CA 1
ATOM 625 C C . PRO A 1 85 ? -12.811 -3.151 16.402 1.00 93.50 85 PRO A C 1
ATOM 627 O O . PRO A 1 85 ? -13.299 -3.561 17.458 1.00 93.50 85 PRO A O 1
ATOM 630 N N . ALA A 1 86 ? -13.558 -2.666 15.411 1.00 94.62 86 ALA A N 1
ATOM 631 C CA . ALA A 1 86 ? -15.011 -2.598 15.495 1.00 94.62 86 ALA A CA 1
ATOM 632 C C . ALA A 1 86 ? -15.662 -3.994 15.571 1.00 94.62 86 ALA A C 1
ATOM 634 O O . ALA A 1 86 ? -15.122 -4.988 15.076 1.00 94.62 86 ALA A O 1
ATOM 635 N N . ALA A 1 87 ? -16.848 -4.069 16.182 1.00 92.62 87 ALA A N 1
ATOM 636 C CA . ALA A 1 87 ? -17.518 -5.337 16.468 1.00 92.62 87 ALA A CA 1
ATOM 637 C C . ALA A 1 87 ? -17.994 -6.060 15.196 1.00 92.62 87 ALA A C 1
ATOM 639 O O . ALA A 1 87 ? -17.833 -7.279 15.083 1.00 92.62 87 ALA A O 1
ATOM 640 N N . THR A 1 88 ? -18.542 -5.333 14.218 1.00 96.06 88 THR A N 1
ATOM 641 C CA . THR A 1 88 ? -19.022 -5.925 12.960 1.00 96.06 88 THR A CA 1
ATOM 642 C C . THR A 1 88 ? -18.008 -5.794 11.823 1.00 96.06 88 THR A C 1
ATOM 644 O O . THR A 1 88 ? -17.219 -4.852 11.766 1.00 96.06 88 THR A O 1
ATOM 647 N N . PHE A 1 89 ? -18.054 -6.731 10.871 1.00 95.31 89 PHE A N 1
ATOM 648 C CA . PHE A 1 89 ? -17.191 -6.716 9.684 1.00 95.31 89 PHE A CA 1
ATOM 649 C C . PHE A 1 89 ? -17.345 -5.431 8.850 1.00 95.31 89 PHE A C 1
ATOM 651 O O . PHE A 1 89 ? -16.352 -4.861 8.406 1.00 95.31 89 PHE A O 1
ATOM 658 N N . ALA A 1 90 ? -18.577 -4.938 8.675 1.00 95.69 90 ALA A N 1
ATOM 659 C CA . ALA A 1 90 ? -18.838 -3.713 7.918 1.00 95.69 90 ALA A CA 1
ATOM 660 C C . ALA A 1 90 ? -18.203 -2.481 8.588 1.00 95.69 90 ALA A C 1
ATOM 662 O O . ALA A 1 90 ? -17.534 -1.696 7.923 1.00 95.69 90 ALA A O 1
ATOM 663 N N . GLU A 1 91 ? -18.337 -2.349 9.911 1.00 96.19 91 GLU A N 1
ATOM 664 C CA . GLU A 1 91 ? -17.676 -1.276 10.663 1.00 96.19 91 GLU A CA 1
ATOM 665 C C . GLU A 1 91 ? -16.146 -1.402 10.609 1.00 96.19 91 GLU A C 1
ATOM 667 O O . GLU A 1 91 ? -15.473 -0.385 10.482 1.00 96.19 91 GLU A O 1
ATOM 672 N N . ARG A 1 92 ? -15.584 -2.624 10.632 1.00 96.69 92 ARG A N 1
ATOM 673 C CA . ARG A 1 92 ? -14.136 -2.849 10.435 1.00 96.69 92 ARG A CA 1
ATOM 674 C C . ARG A 1 92 ? -13.656 -2.383 9.058 1.00 96.69 92 ARG A C 1
ATOM 676 O O . ARG A 1 92 ? -12.585 -1.787 8.965 1.00 96.69 92 ARG A O 1
ATOM 683 N N . CYS A 1 93 ? -14.443 -2.599 8.001 1.00 96.75 93 CYS A N 1
ATOM 684 C CA . CYS A 1 93 ? -14.133 -2.105 6.654 1.00 96.75 93 CYS A CA 1
ATOM 685 C C . CYS A 1 93 ? -14.105 -0.569 6.611 1.00 96.75 93 CYS A C 1
ATOM 687 O O . CYS A 1 93 ? -13.136 0.013 6.118 1.00 96.75 93 CYS A O 1
ATOM 689 N N . THR A 1 94 ? -15.115 0.088 7.190 1.00 96.44 94 THR A N 1
ATOM 690 C CA . THR A 1 94 ? -15.162 1.555 7.306 1.00 96.44 94 THR A CA 1
ATOM 691 C C . THR A 1 94 ? -14.001 2.090 8.146 1.00 96.44 94 THR A C 1
ATOM 693 O O . THR A 1 94 ? -13.298 2.994 7.707 1.00 96.44 94 THR A O 1
ATOM 696 N N . GLN A 1 95 ? -13.726 1.485 9.303 1.00 96.38 95 GLN A N 1
ATOM 697 C CA . GLN A 1 95 ? -12.619 1.851 10.193 1.00 96.38 95 GLN A CA 1
ATOM 698 C C . GLN A 1 95 ? -11.256 1.748 9.488 1.00 96.38 95 GLN A C 1
ATOM 700 O O . GLN A 1 95 ? -10.431 2.656 9.589 1.00 96.38 95 GLN A O 1
ATOM 705 N N . ALA A 1 96 ? -11.024 0.673 8.727 1.00 96.50 96 ALA A N 1
ATOM 706 C CA . ALA A 1 96 ? -9.821 0.511 7.914 1.00 96.50 96 ALA A CA 1
ATOM 707 C C . ALA A 1 96 ? -9.671 1.626 6.860 1.00 96.50 96 ALA A C 1
ATOM 709 O O . ALA A 1 96 ? -8.560 2.102 6.617 1.00 96.50 96 ALA A O 1
ATOM 710 N N . PHE A 1 97 ? -10.780 2.072 6.262 1.00 96.88 97 PHE A N 1
ATOM 711 C CA . PHE A 1 97 ? -10.803 3.188 5.318 1.00 96.88 97 PHE A CA 1
ATOM 712 C C . PHE A 1 97 ? -10.581 4.553 5.991 1.00 96.88 97 PHE A C 1
ATOM 714 O O . PHE A 1 97 ? -9.824 5.370 5.468 1.00 96.88 97 PHE A O 1
ATOM 721 N N . GLU A 1 98 ? -11.171 4.810 7.156 1.00 96.19 98 GLU A N 1
ATOM 722 C CA . GLU A 1 98 ? -10.958 6.042 7.930 1.00 96.19 98 GLU A CA 1
ATOM 723 C C . GLU A 1 98 ? -9.483 6.198 8.331 1.00 96.19 98 GLU A C 1
ATOM 725 O O . GLU A 1 98 ? -8.853 7.208 8.011 1.00 96.19 98 GLU A O 1
ATOM 730 N N . ILE A 1 99 ? -8.887 5.144 8.899 1.00 96.38 99 ILE A N 1
ATOM 731 C CA . ILE A 1 99 ? -7.457 5.093 9.244 1.00 96.38 99 ILE A CA 1
ATOM 732 C C . ILE A 1 99 ? -6.578 5.303 8.002 1.00 96.38 99 ILE A C 1
ATOM 734 O O . ILE A 1 99 ? -5.567 6.009 8.061 1.00 96.38 99 ILE A O 1
ATOM 738 N N . ALA A 1 100 ? -6.958 4.727 6.857 1.00 96.69 100 ALA A N 1
ATOM 739 C CA . ALA A 1 100 ? -6.242 4.936 5.604 1.00 96.69 100 ALA A CA 1
ATOM 740 C C . ALA A 1 100 ? -6.298 6.398 5.129 1.00 96.69 100 ALA A C 1
ATOM 742 O O . ALA A 1 100 ? -5.280 6.906 4.664 1.00 96.69 100 ALA A O 1
ATOM 743 N N . ASN A 1 101 ? -7.429 7.099 5.276 1.00 96.25 101 ASN A N 1
ATOM 744 C CA . ASN A 1 101 ? -7.530 8.524 4.937 1.00 96.25 101 ASN A CA 1
ATOM 745 C C . ASN A 1 101 ? -6.625 9.388 5.831 1.00 96.25 101 ASN A C 1
ATOM 747 O O . ASN A 1 101 ? -5.833 10.177 5.309 1.00 96.25 101 ASN A O 1
ATOM 751 N N . ASP A 1 102 ? -6.677 9.187 7.151 1.00 95.12 102 ASP A N 1
ATOM 752 C CA . ASP A 1 102 ? -5.848 9.919 8.121 1.00 95.12 102 ASP A CA 1
ATOM 753 C C . ASP A 1 102 ? -4.346 9.749 7.837 1.00 95.12 102 ASP A C 1
ATOM 755 O O . ASP A 1 102 ? -3.571 10.715 7.855 1.00 95.12 102 ASP A O 1
ATOM 759 N N . LEU A 1 103 ? -3.925 8.520 7.519 1.00 95.56 103 LEU A N 1
ATOM 760 C CA . LEU A 1 103 ? -2.554 8.224 7.114 1.00 95.56 103 LEU A CA 1
ATOM 761 C C . LEU A 1 103 ? -2.214 8.826 5.741 1.00 95.56 103 LEU A C 1
ATOM 763 O O . LEU A 1 103 ? -1.141 9.407 5.591 1.00 95.56 103 LEU A O 1
ATOM 767 N N . PHE A 1 104 ? -3.094 8.722 4.743 1.00 95.44 104 PHE A N 1
ATOM 768 C CA . PHE A 1 104 ? -2.845 9.180 3.368 1.00 95.44 104 PHE A CA 1
ATOM 769 C C . PHE A 1 104 ? -2.605 10.693 3.281 1.00 95.44 104 PHE A C 1
ATOM 771 O O . PHE A 1 104 ? -1.707 11.130 2.554 1.00 95.44 104 PHE A O 1
ATOM 778 N N . SER A 1 105 ? -3.348 11.488 4.057 1.00 92.69 105 SER A N 1
ATOM 779 C CA . SER A 1 105 ? -3.173 12.945 4.137 1.00 92.69 105 SER A CA 1
ATOM 780 C C . SER A 1 105 ? -1.805 13.366 4.680 1.00 92.69 105 SER A C 1
ATOM 782 O O . SER A 1 105 ? -1.314 14.436 4.326 1.00 92.69 105 SER A O 1
ATOM 784 N N . ASN A 1 106 ? -1.179 12.525 5.509 1.00 92.50 106 ASN A N 1
ATOM 785 C CA . ASN A 1 106 ? 0.083 12.813 6.192 1.00 92.50 106 ASN A CA 1
ATOM 786 C C . ASN A 1 106 ? 1.268 11.986 5.662 1.00 92.50 106 ASN A C 1
ATOM 788 O O . ASN A 1 106 ? 2.380 12.136 6.163 1.00 92.50 106 ASN A O 1
ATOM 792 N N . ALA A 1 107 ? 1.054 11.091 4.692 1.00 91.31 107 ALA A N 1
ATOM 793 C CA . ALA A 1 107 ? 2.068 10.158 4.208 1.00 91.31 107 ALA A CA 1
ATOM 794 C C . ALA A 1 107 ? 3.133 10.859 3.340 1.00 91.31 107 ALA A C 1
ATOM 796 O O . ALA A 1 107 ? 2.820 11.241 2.204 1.00 91.31 107 ALA A O 1
ATOM 797 N N . PRO A 1 108 ? 4.402 10.967 3.795 1.00 89.81 108 PRO A N 1
ATOM 798 C CA . PRO A 1 108 ? 5.478 11.467 2.946 1.00 89.81 108 PRO A CA 1
ATOM 799 C C . PRO A 1 108 ? 5.783 10.501 1.801 1.00 89.81 108 PRO A C 1
ATOM 801 O O . PRO A 1 108 ? 6.051 10.950 0.694 1.00 89.81 108 PRO A O 1
ATOM 804 N N . THR A 1 109 ? 5.721 9.179 2.020 1.00 90.88 109 THR A N 1
ATOM 805 C CA . THR A 1 109 ? 6.008 8.186 0.973 1.00 90.88 109 THR A CA 1
ATOM 806 C C . THR A 1 109 ? 4.960 7.083 0.882 1.00 90.88 109 THR A C 1
ATOM 808 O O . THR A 1 109 ? 4.297 6.729 1.857 1.00 90.88 109 THR A O 1
ATOM 811 N N . TRP A 1 110 ? 4.843 6.470 -0.302 1.00 91.88 110 TRP A N 1
ATOM 812 C CA . TRP A 1 110 ? 4.031 5.260 -0.465 1.00 91.88 110 TRP A CA 1
ATOM 813 C C . TRP A 1 110 ? 4.559 4.094 0.389 1.00 91.88 110 TRP A C 1
ATOM 815 O O . TRP A 1 110 ? 3.772 3.253 0.815 1.00 91.88 110 TRP A O 1
ATOM 825 N N . VAL A 1 111 ? 5.871 4.058 0.661 1.00 91.19 111 VAL A N 1
ATOM 826 C CA . VAL A 1 111 ? 6.530 3.005 1.451 1.00 91.19 111 VAL A CA 1
ATOM 827 C C . VAL A 1 111 ? 6.091 3.071 2.910 1.00 91.19 111 VAL A C 1
ATOM 829 O O . VAL A 1 111 ? 5.691 2.050 3.462 1.00 91.19 111 VAL A O 1
ATOM 832 N N . CYS A 1 112 ? 6.106 4.256 3.533 1.00 91.75 112 CYS A N 1
ATOM 833 C CA . CYS A 1 112 ? 5.690 4.385 4.930 1.00 91.75 112 CYS A CA 1
ATOM 834 C C . CYS A 1 112 ? 4.181 4.150 5.100 1.00 91.75 112 CYS A C 1
ATOM 836 O O . CYS A 1 112 ? 3.783 3.480 6.049 1.00 91.75 112 CYS A O 1
ATOM 838 N N . PHE A 1 113 ? 3.358 4.606 4.148 1.00 94.31 113 PHE A N 1
ATOM 839 C CA . PHE A 1 113 ? 1.925 4.302 4.109 1.00 94.31 113 PHE A CA 1
ATOM 840 C C . PHE A 1 113 ? 1.661 2.795 4.002 1.00 94.31 113 PHE A C 1
ATOM 842 O O . PHE A 1 113 ? 0.934 2.237 4.822 1.00 94.31 113 PHE A O 1
ATOM 849 N N . TYR A 1 114 ? 2.304 2.119 3.042 1.00 93.62 114 TYR A N 1
ATOM 850 C CA . TYR A 1 114 ? 2.198 0.669 2.889 1.00 93.62 114 TYR A CA 1
ATOM 851 C C . TYR A 1 114 ? 2.628 -0.056 4.167 1.00 93.62 114 TYR A C 1
ATOM 853 O O . TYR A 1 114 ? 1.886 -0.893 4.665 1.00 93.62 114 TYR A O 1
ATOM 861 N N . ARG A 1 115 ? 3.794 0.290 4.726 1.00 92.81 115 ARG A N 1
ATOM 862 C CA . ARG A 1 115 ? 4.377 -0.359 5.908 1.00 92.81 115 ARG A CA 1
ATOM 863 C C . ARG A 1 115 ? 3.470 -0.288 7.136 1.00 92.81 115 ARG A C 1
ATOM 865 O O . ARG A 1 115 ? 3.303 -1.308 7.797 1.00 92.81 115 ARG A O 1
ATOM 872 N N . GLU A 1 116 ? 2.884 0.874 7.425 1.00 94.81 116 GLU A N 1
ATOM 873 C CA . GLU A 1 116 ? 2.031 1.045 8.609 1.00 94.81 116 GLU A CA 1
ATOM 874 C C . GLU A 1 116 ? 0.617 0.481 8.436 1.00 94.81 116 GLU A C 1
ATOM 876 O O . GLU A 1 116 ? 0.043 0.016 9.417 1.00 94.81 116 GLU A O 1
ATOM 881 N N . LEU A 1 117 ? 0.060 0.487 7.219 1.00 94.81 117 LEU A N 1
ATOM 882 C CA . LEU A 1 117 ? -1.313 0.035 6.966 1.00 94.81 117 LEU A CA 1
ATOM 883 C C . LEU A 1 117 ? -1.388 -1.440 6.535 1.00 94.81 117 LEU A C 1
ATOM 885 O O . LEU A 1 117 ? -2.086 -2.226 7.168 1.00 94.81 117 LEU A O 1
ATOM 889 N N . MET A 1 118 ? -0.658 -1.811 5.477 1.00 92.56 118 MET A N 1
ATOM 890 C CA . MET A 1 118 ? -0.765 -3.092 4.750 1.00 92.56 118 MET A CA 1
ATOM 891 C C . MET A 1 118 ? 0.485 -3.987 4.852 1.00 92.56 118 MET A C 1
ATOM 893 O O . MET A 1 118 ? 0.527 -5.068 4.268 1.00 92.56 118 MET A O 1
ATOM 897 N N . GLY A 1 119 ?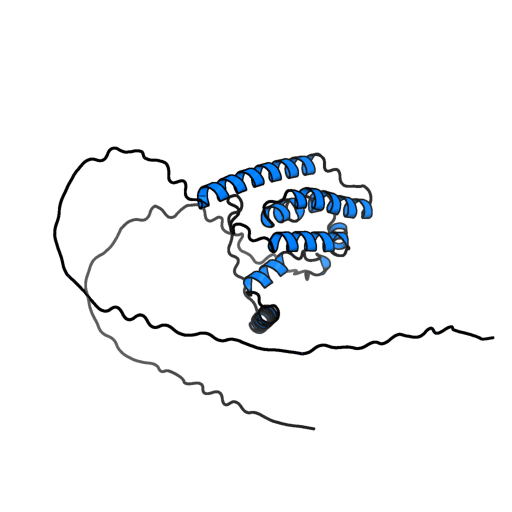 1.538 -3.539 5.541 1.00 89.62 119 GLY A N 1
ATOM 898 C CA . GLY A 1 119 ? 2.737 -4.338 5.783 1.00 89.62 119 GLY A CA 1
ATOM 899 C C . GLY A 1 119 ? 2.446 -5.535 6.693 1.00 89.62 119 GLY A C 1
ATOM 900 O O . GLY A 1 119 ? 1.415 -5.585 7.351 1.00 89.62 119 GLY A O 1
ATOM 901 N N . GLY A 1 120 ? 3.390 -6.473 6.821 1.00 85.44 120 GLY A N 1
ATOM 902 C CA . GLY A 1 120 ? 3.208 -7.692 7.637 1.00 85.44 120 GLY A CA 1
ATOM 903 C C . GLY A 1 120 ? 3.078 -7.490 9.160 1.00 85.44 120 GLY A C 1
ATOM 904 O O . GLY A 1 120 ? 3.074 -8.466 9.899 1.00 85.44 120 GLY A O 1
ATOM 905 N N . ALA A 1 121 ? 3.026 -6.240 9.626 1.00 85.56 121 ALA A N 1
ATOM 906 C CA . ALA A 1 121 ? 2.632 -5.830 10.978 1.00 85.56 121 ALA A CA 1
ATOM 907 C C . ALA A 1 121 ? 1.762 -4.549 10.924 1.00 85.56 121 ALA A C 1
ATOM 909 O O . ALA A 1 121 ? 1.793 -3.715 11.827 1.00 85.56 121 ALA A O 1
ATOM 910 N N . GLY A 1 122 ? 1.077 -4.331 9.798 1.00 91.50 122 GLY A N 1
ATOM 911 C CA . GLY A 1 122 ? 0.257 -3.159 9.521 1.00 91.50 122 GLY A CA 1
ATOM 912 C C . GLY A 1 122 ? -1.103 -3.221 10.211 1.00 91.50 122 GLY A C 1
ATOM 913 O O . GLY A 1 122 ? -1.594 -4.302 10.532 1.00 91.50 122 GLY A O 1
ATOM 914 N N . MET A 1 123 ? -1.722 -2.056 10.408 1.00 95.00 123 MET A N 1
ATOM 915 C CA . MET A 1 123 ? -2.978 -1.909 11.157 1.00 95.00 123 MET A CA 1
ATOM 916 C C . MET A 1 123 ? -4.137 -2.755 10.607 1.00 95.00 123 MET A C 1
ATOM 918 O O . MET A 1 123 ? -5.039 -3.096 11.364 1.00 95.00 123 MET A O 1
ATOM 922 N N . LEU A 1 124 ? -4.129 -3.145 9.325 1.00 94.44 124 LEU A N 1
ATOM 923 C CA . LEU A 1 124 ? -5.158 -4.054 8.805 1.00 94.44 124 LEU A CA 1
ATOM 924 C C . LEU A 1 124 ? -5.132 -5.439 9.472 1.00 94.44 124 LEU A C 1
ATOM 926 O O . LEU A 1 124 ? -6.194 -6.024 9.643 1.00 94.44 124 LEU A O 1
ATOM 930 N N . HIS A 1 125 ? -3.964 -5.947 9.880 1.00 92.31 125 HIS A N 1
ATOM 931 C CA . HIS A 1 125 ? -3.869 -7.207 10.630 1.00 92.31 125 HIS A CA 1
ATOM 932 C C . HIS A 1 125 ? -4.320 -7.051 12.092 1.00 92.31 125 HIS A C 1
ATOM 934 O O . HIS A 1 125 ? -4.806 -8.005 12.690 1.00 92.31 125 HIS A O 1
ATOM 940 N N . ASP A 1 126 ? -4.201 -5.844 12.656 1.00 93.62 126 ASP A N 1
ATOM 941 C CA . ASP A 1 126 ? -4.729 -5.527 13.988 1.00 93.62 126 ASP A CA 1
ATOM 942 C C . ASP A 1 126 ? -6.281 -5.475 13.964 1.00 93.62 126 ASP A C 1
ATOM 944 O O . ASP A 1 126 ? -6.935 -5.891 14.925 1.00 93.62 126 ASP A O 1
ATOM 948 N N . ILE A 1 127 ? -6.870 -5.003 12.851 1.00 95.12 127 ILE A N 1
ATOM 949 C CA . ILE A 1 127 ? -8.326 -4.909 12.608 1.00 95.12 127 ILE A CA 1
ATOM 950 C C . ILE A 1 127 ? -8.941 -6.270 12.246 1.00 95.12 127 ILE A C 1
ATOM 952 O O . ILE A 1 127 ? -9.946 -6.667 12.837 1.00 95.12 127 ILE A O 1
ATOM 956 N N . PHE A 1 128 ? -8.366 -6.977 11.271 1.00 94.12 128 PHE A N 1
ATOM 957 C CA . PHE A 1 128 ? -8.868 -8.249 10.745 1.00 94.12 128 PHE A CA 1
ATOM 958 C C . PHE A 1 128 ? -7.978 -9.396 11.235 1.00 94.12 128 PHE A C 1
ATOM 960 O O . PHE A 1 128 ? -6.987 -9.751 10.599 1.00 94.12 128 PHE A O 1
ATOM 967 N N . GLN A 1 129 ? -8.334 -9.949 12.396 1.00 89.44 129 GLN A N 1
ATOM 968 C CA . GLN A 1 129 ? -7.544 -10.980 13.083 1.00 89.44 129 GLN A CA 1
ATOM 969 C C . GLN A 1 129 ? -7.724 -12.386 12.487 1.00 89.44 129 GLN A C 1
ATOM 971 O O . GLN A 1 129 ? -6.848 -13.230 12.654 1.00 89.44 129 GLN A O 1
ATOM 976 N N . GLU A 1 130 ? -8.836 -12.626 11.787 1.00 89.06 130 GLU A N 1
ATOM 977 C CA . GLU A 1 130 ? -9.153 -13.899 11.130 1.00 89.06 130 GLU A CA 1
ATOM 978 C C . GLU A 1 130 ? -8.855 -13.823 9.622 1.00 89.06 130 GLU A C 1
ATOM 980 O O . GLU A 1 130 ? -9.242 -12.862 8.948 1.00 89.06 130 GLU A O 1
ATOM 985 N N . ASP A 1 131 ? -8.217 -14.861 9.071 1.00 84.75 131 ASP A N 1
ATOM 986 C CA . ASP A 1 131 ? -7.819 -14.912 7.653 1.00 84.75 131 ASP A CA 1
ATOM 987 C C . ASP A 1 131 ? -9.026 -14.856 6.690 1.00 84.75 131 ASP A C 1
ATOM 989 O O . ASP A 1 131 ? -8.927 -14.281 5.603 1.00 84.75 131 ASP A O 1
ATOM 993 N N . GLU A 1 132 ? -10.183 -15.410 7.083 1.00 88.44 132 GLU A N 1
ATOM 994 C CA . GLU A 1 132 ? -11.421 -15.354 6.287 1.00 88.44 132 GLU A CA 1
ATOM 995 C C . GLU A 1 132 ? -11.967 -13.922 6.170 1.00 88.44 132 GLU A C 1
ATOM 997 O O . GLU A 1 132 ? -12.349 -13.487 5.079 1.00 88.44 132 GLU A O 1
ATOM 1002 N N . ASP A 1 133 ? -11.948 -13.175 7.277 1.00 91.44 133 ASP A N 1
ATOM 1003 C CA . ASP A 1 133 ? -12.347 -11.766 7.353 1.00 91.44 133 ASP A CA 1
ATOM 1004 C C . ASP A 1 133 ? -11.404 -10.896 6.514 1.00 91.44 133 ASP A C 1
ATOM 1006 O O . ASP A 1 133 ? -11.851 -10.053 5.734 1.00 91.44 133 ASP A O 1
ATOM 1010 N N . PHE A 1 134 ? -10.091 -11.127 6.613 1.00 91.50 134 PHE A N 1
ATOM 1011 C CA . PHE A 1 134 ? -9.108 -10.413 5.802 1.00 91.50 134 PHE A CA 1
ATOM 1012 C C . PHE A 1 134 ? -9.300 -10.709 4.306 1.00 91.50 134 PHE A C 1
ATOM 1014 O O . PHE A 1 134 ? -9.382 -9.783 3.499 1.00 91.50 134 PHE A O 1
ATOM 1021 N N . GLY A 1 135 ? -9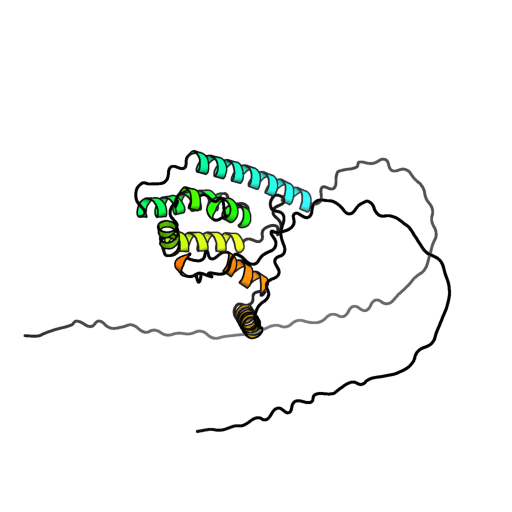.472 -11.980 3.925 1.00 90.69 135 GLY A N 1
ATOM 1022 C CA . GLY A 1 135 ? -9.788 -12.374 2.548 1.00 90.69 135 GLY A CA 1
ATOM 1023 C C . GLY A 1 135 ? -11.098 -11.759 2.035 1.00 90.69 135 GLY A C 1
ATOM 1024 O O . GLY A 1 135 ? -11.177 -11.345 0.878 1.00 90.69 135 GLY A O 1
ATOM 1025 N N . ALA A 1 136 ? -12.116 -11.628 2.893 1.00 92.06 136 ALA A N 1
ATOM 1026 C CA . ALA A 1 136 ? -13.345 -10.906 2.574 1.00 92.06 136 ALA A CA 1
ATOM 1027 C C . ALA A 1 136 ? -13.102 -9.408 2.346 1.00 92.06 136 ALA A C 1
ATOM 1029 O O . ALA A 1 136 ? -13.571 -8.882 1.334 1.00 92.06 136 ALA A O 1
ATOM 1030 N N . PHE A 1 137 ? -12.324 -8.750 3.212 1.00 94.31 137 PHE A N 1
ATOM 1031 C CA . PHE A 1 137 ? -11.946 -7.341 3.072 1.00 94.31 137 PHE A CA 1
ATOM 1032 C C . PHE A 1 137 ? -11.226 -7.057 1.746 1.00 94.31 137 PHE A C 1
ATOM 1034 O O . PHE A 1 137 ? -11.542 -6.079 1.070 1.00 94.31 137 PHE A O 1
ATOM 1041 N N . LEU A 1 138 ? -10.326 -7.942 1.296 1.00 92.44 138 LEU A N 1
ATOM 1042 C CA . LEU A 1 138 ? -9.609 -7.756 0.024 1.00 92.44 138 LEU A CA 1
ATOM 1043 C C . LEU A 1 138 ? -10.533 -7.654 -1.206 1.00 92.44 138 LEU A C 1
ATOM 1045 O O . LEU A 1 138 ? -10.117 -7.132 -2.246 1.00 92.44 138 LEU A O 1
ATOM 1049 N N . ARG A 1 139 ? -11.783 -8.120 -1.097 1.00 92.06 139 ARG A N 1
ATOM 1050 C CA . ARG A 1 139 ? -12.788 -8.094 -2.168 1.00 92.06 139 ARG A CA 1
ATOM 1051 C C . ARG A 1 139 ? -13.742 -6.891 -2.087 1.00 92.06 139 ARG A C 1
ATOM 1053 O O . ARG A 1 139 ? -14.533 -6.716 -3.015 1.00 92.06 139 ARG A O 1
ATOM 1060 N N . THR A 1 140 ? -13.683 -6.065 -1.037 1.00 95.19 140 THR A N 1
ATOM 1061 C CA . THR A 1 140 ? -14.611 -4.934 -0.849 1.00 95.19 140 THR A CA 1
ATOM 1062 C C . THR A 1 140 ? -14.205 -3.670 -1.617 1.00 95.19 140 THR A C 1
ATOM 1064 O O . THR A 1 140 ? -13.115 -3.559 -2.195 1.00 95.19 140 THR A O 1
ATOM 1067 N N . ASP A 1 141 ? -15.110 -2.689 -1.647 1.00 95.50 141 ASP A N 1
ATOM 1068 C CA . ASP A 1 141 ? -14.876 -1.396 -2.291 1.00 95.50 141 ASP A CA 1
ATOM 1069 C C . ASP A 1 141 ? -13.916 -0.508 -1.475 1.00 95.50 141 ASP A C 1
ATOM 1071 O O . ASP A 1 141 ? -13.197 0.308 -2.054 1.00 95.50 141 ASP A O 1
ATOM 1075 N N . GLU A 1 142 ? -13.830 -0.688 -0.154 1.00 94.88 142 GLU A N 1
ATOM 1076 C CA 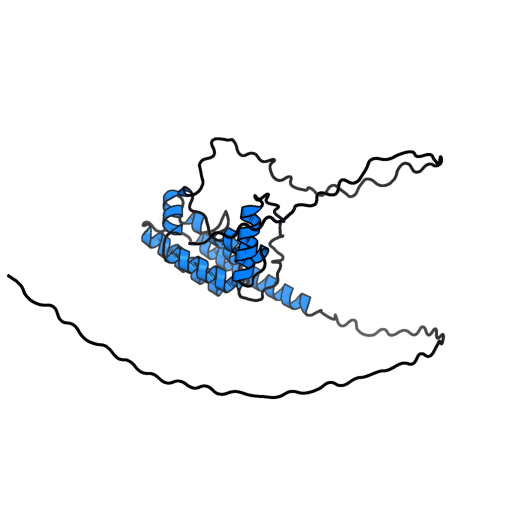. GLU A 1 142 ? -12.873 0.000 0.722 1.00 94.88 142 GLU A CA 1
ATOM 1077 C C . GLU A 1 142 ? -11.433 -0.398 0.374 1.00 94.88 142 GLU A C 1
ATOM 1079 O O . GLU A 1 142 ? -10.603 0.475 0.114 1.00 94.88 142 GLU A O 1
ATOM 1084 N N . HIS A 1 143 ? -11.133 -1.700 0.254 1.00 94.94 143 HIS A N 1
ATOM 1085 C CA . HIS A 1 143 ? -9.803 -2.149 -0.176 1.00 94.94 143 HIS A CA 1
ATOM 1086 C C . HIS A 1 143 ? -9.444 -1.619 -1.577 1.00 94.94 143 HIS A C 1
ATOM 1088 O O . HIS A 1 143 ? -8.307 -1.195 -1.814 1.00 94.94 143 HIS A O 1
ATOM 1094 N N . ARG A 1 144 ? -10.414 -1.543 -2.503 1.00 94.75 144 ARG A N 1
ATOM 1095 C CA . ARG A 1 144 ? -10.194 -0.933 -3.827 1.00 94.75 144 ARG A CA 1
ATOM 1096 C C . ARG A 1 144 ? -9.814 0.548 -3.724 1.00 94.75 144 ARG A C 1
ATOM 1098 O O . ARG A 1 144 ? -8.947 1.005 -4.470 1.00 94.75 144 ARG A O 1
ATOM 1105 N N . GLN A 1 145 ? -10.412 1.291 -2.793 1.00 95.69 145 GLN A N 1
ATOM 1106 C CA . GLN A 1 145 ? -10.057 2.688 -2.535 1.00 95.69 145 GLN A CA 1
ATOM 1107 C C . GLN A 1 145 ? -8.667 2.828 -1.891 1.00 95.69 145 GLN A C 1
ATOM 1109 O O . GLN A 1 145 ? -7.898 3.687 -2.322 1.00 95.69 145 GLN A O 1
ATOM 1114 N N . LEU A 1 146 ? -8.287 1.947 -0.955 1.00 95.25 146 LEU A N 1
ATOM 1115 C CA . LEU A 1 146 ? -6.924 1.878 -0.393 1.00 95.25 146 LEU A CA 1
ATOM 1116 C C . LEU A 1 146 ? -5.860 1.652 -1.483 1.00 95.25 146 LEU A C 1
ATOM 1118 O O . LEU A 1 146 ? -4.827 2.326 -1.503 1.00 95.25 146 LEU A O 1
ATOM 1122 N N . GLN A 1 147 ? -6.121 0.750 -2.433 1.00 94.12 147 GLN A N 1
ATOM 1123 C CA . GLN A 1 147 ? -5.252 0.530 -3.598 1.00 94.12 147 GLN A CA 1
ATOM 1124 C C . GLN A 1 147 ? -5.182 1.774 -4.507 1.00 94.12 147 GLN A C 1
ATOM 1126 O O . GLN A 1 147 ? -4.121 2.096 -5.054 1.00 94.12 147 GLN A O 1
ATOM 1131 N N . GLY A 1 148 ? -6.281 2.529 -4.621 1.00 94.25 148 GLY A N 1
ATOM 1132 C CA . GLY A 1 148 ? -6.317 3.841 -5.275 1.00 94.25 148 GLY A CA 1
ATOM 1133 C C . GLY A 1 148 ? -5.418 4.877 -4.587 1.00 94.25 148 GLY A C 1
ATOM 1134 O O . GLY A 1 148 ? -4.585 5.499 -5.249 1.00 94.25 148 GLY A O 1
ATOM 1135 N N . MET A 1 149 ? -5.511 5.004 -3.258 1.00 95.06 149 MET A N 1
ATOM 1136 C CA . MET A 1 149 ? -4.637 5.866 -2.448 1.00 95.06 149 MET A CA 1
ATOM 1137 C C . MET A 1 149 ? -3.161 5.496 -2.628 1.00 95.06 149 MET A C 1
ATOM 1139 O O . MET A 1 149 ? -2.335 6.358 -2.930 1.00 95.06 149 MET A O 1
ATOM 1143 N N . LEU A 1 150 ? -2.820 4.208 -2.525 1.00 93.31 150 LEU A N 1
ATOM 1144 C CA . LEU A 1 150 ? -1.453 3.725 -2.725 1.00 93.31 150 LEU A CA 1
ATOM 1145 C C . LEU A 1 150 ? -0.932 4.050 -4.135 1.00 93.31 150 LEU A C 1
ATOM 1147 O O . LEU A 1 150 ? 0.216 4.470 -4.295 1.00 93.31 150 LEU A O 1
ATOM 1151 N N . THR A 1 151 ? -1.780 3.905 -5.155 1.00 92.44 151 THR A N 1
ATOM 1152 C CA . THR A 1 151 ? -1.451 4.266 -6.542 1.00 92.44 151 THR A CA 1
ATOM 1153 C C . THR A 1 151 ? -1.183 5.767 -6.678 1.00 92.44 151 THR A C 1
ATOM 1155 O O . THR A 1 151 ? -0.191 6.147 -7.301 1.00 92.44 151 THR A O 1
ATOM 1158 N N . ALA A 1 152 ? -1.988 6.614 -6.028 1.00 93.12 152 ALA A N 1
ATOM 1159 C CA . ALA A 1 152 ? -1.800 8.064 -6.006 1.00 93.12 152 ALA A CA 1
ATOM 1160 C C . ALA A 1 152 ? -0.529 8.504 -5.248 1.00 93.12 152 ALA A C 1
ATOM 1162 O O . ALA A 1 152 ? 0.126 9.463 -5.658 1.00 93.12 152 ALA A O 1
ATOM 1163 N N . LEU A 1 153 ? -0.124 7.798 -4.181 1.00 92.12 153 LEU A N 1
ATOM 1164 C CA . LEU A 1 153 ? 1.179 8.025 -3.534 1.00 92.12 153 LEU A CA 1
ATOM 1165 C C . LEU A 1 153 ? 2.345 7.616 -4.447 1.00 92.12 153 LEU A C 1
ATOM 1167 O O . LEU A 1 153 ? 3.372 8.288 -4.464 1.00 92.12 153 LEU A O 1
ATOM 1171 N N . ARG A 1 154 ? 2.191 6.539 -5.230 1.00 89.12 154 ARG A N 1
ATOM 1172 C CA . ARG A 1 154 ? 3.208 6.039 -6.178 1.00 89.12 154 ARG A CA 1
ATOM 1173 C C . ARG A 1 154 ? 3.363 6.884 -7.443 1.00 89.12 154 ARG A C 1
ATOM 1175 O O . ARG A 1 154 ? 4.355 6.712 -8.144 1.00 89.12 154 ARG A O 1
ATOM 1182 N N . SER A 1 155 ? 2.405 7.755 -7.760 1.00 88.00 155 SER A N 1
ATOM 1183 C CA . SER A 1 155 ? 2.522 8.733 -8.851 1.00 88.00 155 SER A CA 1
ATOM 1184 C C . SER A 1 155 ? 3.170 10.056 -8.435 1.00 88.00 155 SER A C 1
ATOM 1186 O O . SER A 1 155 ? 3.374 10.906 -9.293 1.00 88.00 155 SER A O 1
ATOM 1188 N N . ARG A 1 156 ? 3.476 10.258 -7.146 1.00 86.62 156 ARG A N 1
ATOM 1189 C CA . ARG A 1 156 ? 4.258 11.413 -6.683 1.00 86.62 156 ARG A CA 1
ATOM 1190 C C . ARG A 1 156 ? 5.745 11.133 -6.925 1.00 86.62 156 ARG A C 1
ATOM 1192 O O . ARG A 1 156 ? 6.228 10.074 -6.523 1.00 86.62 156 ARG A O 1
ATOM 1199 N N . ASP A 1 157 ? 6.461 12.087 -7.519 1.00 63.50 157 ASP A N 1
ATOM 1200 C CA . ASP A 1 157 ? 7.919 12.031 -7.705 1.00 63.50 157 ASP A CA 1
ATOM 1201 C C . ASP A 1 157 ? 8.635 12.218 -6.359 1.00 63.50 157 ASP A C 1
ATOM 1203 O O . ASP A 1 157 ? 9.048 13.310 -5.968 1.00 63.50 157 ASP A O 1
ATOM 1207 N N . LEU A 1 158 ? 8.705 11.125 -5.607 1.00 68.12 158 LEU A N 1
ATOM 1208 C CA . LEU A 1 158 ? 9.275 11.060 -4.269 1.00 68.12 158 LEU A CA 1
ATOM 1209 C C . LEU A 1 158 ? 10.705 10.509 -4.299 1.00 68.12 158 LEU A C 1
ATOM 1211 O O . LEU A 1 158 ? 11.027 9.710 -5.182 1.00 68.12 158 LEU A O 1
ATOM 1215 N N . PRO A 1 159 ? 11.558 10.872 -3.320 1.00 67.44 159 PRO A N 1
ATOM 1216 C CA . PRO A 1 159 ? 12.905 10.323 -3.211 1.00 67.44 159 PRO A CA 1
ATOM 1217 C C . PRO A 1 159 ? 12.883 8.791 -3.208 1.00 67.44 159 PRO A C 1
ATOM 1219 O O . PRO A 1 159 ? 12.182 8.170 -2.411 1.00 67.44 159 PRO A O 1
ATOM 1222 N N . GLU A 1 160 ? 13.662 8.184 -4.106 1.00 60.78 160 GLU A N 1
ATOM 1223 C CA . GLU A 1 160 ? 13.571 6.753 -4.439 1.00 60.78 160 GLU A CA 1
ATOM 1224 C C . GLU A 1 160 ? 13.971 5.814 -3.277 1.00 60.78 160 GLU A C 1
ATOM 1226 O O . GLU A 1 160 ? 13.675 4.620 -3.307 1.00 60.78 160 GLU A O 1
ATOM 1231 N N . SER A 1 161 ? 14.589 6.356 -2.219 1.00 61.97 161 SER A N 1
ATOM 1232 C CA . SER A 1 161 ? 14.945 5.641 -0.991 1.00 61.97 161 SER A CA 1
ATOM 1233 C C . SER A 1 161 ? 14.432 6.381 0.250 1.00 61.97 161 SER A C 1
ATOM 1235 O O . SER A 1 161 ? 14.915 7.466 0.573 1.00 61.97 161 SER A O 1
ATOM 1237 N N . ASP A 1 162 ? 13.526 5.748 1.003 1.00 69.25 162 ASP A N 1
ATOM 1238 C CA . ASP A 1 162 ? 13.283 6.082 2.415 1.00 69.25 162 ASP A CA 1
ATOM 1239 C C . ASP A 1 162 ? 14.589 5.781 3.187 1.00 69.25 162 ASP A C 1
ATOM 1241 O O . ASP A 1 162 ? 15.067 4.644 3.127 1.00 69.25 162 ASP A O 1
ATOM 1245 N N . PRO A 1 163 ? 15.217 6.746 3.889 1.00 69.62 163 PRO A N 1
ATOM 1246 C CA . PRO A 1 163 ? 16.439 6.485 4.657 1.00 69.62 163 PRO A CA 1
ATOM 1247 C C . PRO A 1 163 ? 16.224 5.478 5.801 1.00 69.62 163 PRO A C 1
ATOM 1249 O O . PRO A 1 163 ? 17.193 4.907 6.301 1.00 69.62 163 PRO A O 1
ATOM 1252 N N . ASN A 1 164 ? 14.973 5.255 6.213 1.00 69.62 164 ASN A N 1
ATOM 1253 C CA . ASN A 1 164 ? 14.591 4.307 7.251 1.00 69.62 164 ASN A CA 1
ATOM 1254 C C . ASN A 1 164 ? 14.258 2.903 6.700 1.00 69.62 164 ASN A C 1
ATOM 1256 O O . ASN A 1 164 ? 14.185 1.956 7.482 1.00 69.62 164 ASN A O 1
ATOM 1260 N N . ASP A 1 165 ? 14.078 2.739 5.381 1.00 77.56 165 ASP A N 1
ATOM 1261 C CA . ASP A 1 165 ? 13.688 1.464 4.762 1.00 77.56 165 ASP A CA 1
ATOM 1262 C C . ASP A 1 165 ? 14.730 0.977 3.746 1.00 77.56 165 ASP A C 1
ATOM 1264 O O . ASP A 1 165 ? 14.778 1.364 2.578 1.00 77.56 165 ASP A O 1
ATOM 1268 N N . SER A 1 166 ? 15.636 0.121 4.220 1.00 81.38 166 SER A N 1
ATOM 1269 C CA . SER A 1 166 ? 16.746 -0.362 3.401 1.00 81.38 166 SER A CA 1
ATOM 1270 C C . SER A 1 166 ? 16.272 -1.346 2.320 1.00 81.38 166 SER A C 1
ATOM 1272 O O . SER A 1 166 ? 15.896 -2.480 2.629 1.00 81.38 166 SER A O 1
ATOM 1274 N N . GLN A 1 167 ? 16.382 -0.956 1.048 1.00 84.06 167 GLN A N 1
ATOM 1275 C CA . GLN A 1 167 ? 15.957 -1.774 -0.093 1.00 84.06 167 GLN A CA 1
ATOM 1276 C C . GLN A 1 167 ? 16.575 -3.190 -0.083 1.00 84.06 167 GLN A C 1
ATOM 1278 O O . GLN A 1 167 ? 17.705 -3.426 0.369 1.00 84.06 167 GLN A O 1
ATOM 1283 N N . ARG A 1 168 ? 15.822 -4.170 -0.595 1.00 86.88 168 ARG A N 1
ATOM 1284 C CA . ARG A 1 168 ? 16.268 -5.555 -0.799 1.00 86.88 168 ARG A CA 1
ATOM 1285 C C . ARG A 1 168 ? 15.998 -5.978 -2.235 1.00 86.88 168 ARG A C 1
ATOM 1287 O O . ARG A 1 168 ? 14.936 -5.701 -2.779 1.00 86.88 168 ARG A O 1
ATOM 1294 N N . MET A 1 169 ? 16.960 -6.678 -2.826 1.00 88.88 169 MET A N 1
ATOM 1295 C CA . MET A 1 169 ? 16.812 -7.279 -4.147 1.00 88.88 169 MET A CA 1
ATOM 1296 C C . MET A 1 169 ? 16.216 -8.681 -4.002 1.00 88.88 169 MET A C 1
ATOM 1298 O O . MET A 1 169 ? 16.743 -9.501 -3.248 1.00 88.88 169 MET A O 1
ATOM 1302 N N . ILE A 1 170 ? 15.146 -8.957 -4.745 1.00 88.00 170 ILE A N 1
ATOM 1303 C CA . ILE A 1 170 ? 14.601 -10.304 -4.926 1.00 88.00 170 ILE A CA 1
ATOM 1304 C C . ILE A 1 170 ? 14.936 -10.796 -6.335 1.00 88.00 170 ILE A C 1
ATOM 1306 O O . ILE A 1 170 ? 14.923 -10.025 -7.291 1.00 88.00 170 ILE A O 1
ATOM 1310 N N . THR A 1 171 ? 15.238 -12.085 -6.474 1.00 91.12 171 THR A N 1
ATOM 1311 C CA . THR A 1 171 ? 15.479 -12.723 -7.775 1.00 91.12 171 THR A CA 1
ATOM 1312 C C . THR A 1 171 ? 14.521 -13.892 -7.919 1.00 91.12 171 THR A C 1
ATOM 1314 O O . THR A 1 171 ? 14.638 -14.888 -7.205 1.00 91.12 171 THR A O 1
ATOM 1317 N N . VAL A 1 172 ? 13.563 -13.766 -8.835 1.00 90.00 172 VAL A N 1
ATOM 1318 C CA . VAL A 1 172 ? 12.541 -14.784 -9.103 1.00 90.00 172 VAL A CA 1
ATOM 1319 C C . VAL A 1 172 ? 12.913 -15.541 -10.376 1.00 90.00 172 VAL A C 1
ATOM 1321 O O . VAL A 1 172 ? 13.377 -14.946 -11.346 1.00 90.00 172 VAL A O 1
ATOM 1324 N N . ARG A 1 173 ? 12.720 -16.864 -10.382 1.00 92.88 173 ARG A N 1
ATOM 1325 C CA . ARG A 1 173 ? 12.837 -17.689 -11.593 1.00 92.88 173 ARG A CA 1
ATOM 1326 C C . ARG A 1 173 ? 11.448 -17.854 -12.198 1.00 92.88 173 ARG A C 1
ATOM 1328 O O . ARG A 1 173 ? 10.584 -18.438 -11.552 1.00 92.88 173 ARG A O 1
ATOM 1335 N N . LEU A 1 174 ? 11.249 -17.351 -13.413 1.00 93.81 174 LEU A N 1
ATOM 1336 C CA . LEU A 1 174 ? 9.986 -17.441 -14.148 1.00 93.81 174 LEU A CA 1
ATOM 1337 C C . LEU A 1 174 ? 10.155 -18.340 -15.386 1.00 93.81 174 LEU A C 1
ATOM 1339 O O . LEU A 1 174 ? 11.236 -18.340 -15.981 1.00 93.81 174 LEU A O 1
ATOM 1343 N N . PRO A 1 175 ? 9.118 -19.088 -15.809 1.00 97.75 175 PRO A N 1
ATOM 1344 C CA . PRO A 1 175 ? 9.079 -19.697 -17.136 1.00 97.75 175 PRO A CA 1
ATOM 1345 C C . PRO A 1 175 ? 9.219 -18.635 -18.235 1.00 97.75 175 PRO A C 1
ATOM 1347 O O . PRO A 1 175 ? 8.691 -17.531 -18.096 1.00 97.75 175 PRO A O 1
ATOM 1350 N N . LYS A 1 176 ? 9.883 -18.985 -19.345 1.00 97.31 176 LYS A N 1
ATOM 1351 C CA . LYS A 1 176 ? 10.147 -18.061 -20.463 1.00 97.31 176 LYS A CA 1
ATOM 1352 C C . LYS A 1 176 ? 8.865 -17.387 -20.981 1.00 97.31 176 LYS A C 1
ATOM 1354 O O . LYS A 1 176 ? 8.821 -16.166 -21.052 1.00 97.31 176 LYS A O 1
ATOM 1359 N N . SER A 1 177 ? 7.811 -18.166 -21.223 1.00 98.06 177 SER A N 1
ATOM 1360 C CA . SER A 1 177 ? 6.516 -17.670 -21.710 1.00 98.06 177 SER A CA 1
ATOM 1361 C C . SER A 1 177 ? 5.837 -16.672 -20.764 1.00 98.06 177 SER A C 1
ATOM 1363 O O . SER A 1 177 ? 5.230 -15.707 -21.218 1.00 98.06 177 SER A O 1
ATOM 1365 N N . LEU A 1 178 ? 5.959 -16.866 -19.444 1.00 96.88 178 LEU A N 1
ATOM 1366 C CA . LEU A 1 178 ? 5.425 -15.927 -18.453 1.00 96.88 178 LEU A CA 1
ATOM 1367 C C . LEU A 1 178 ? 6.225 -14.617 -18.436 1.00 96.88 178 LEU A C 1
ATOM 1369 O O . LEU A 1 178 ? 5.641 -13.543 -18.329 1.00 96.88 178 LEU A O 1
ATOM 1373 N N . HIS A 1 179 ? 7.551 -14.702 -18.561 1.00 97.44 179 HIS A N 1
ATOM 1374 C CA . HIS A 1 179 ? 8.406 -13.521 -18.665 1.00 97.44 179 HIS A CA 1
ATOM 1375 C C . HIS A 1 179 ? 8.099 -12.709 -19.933 1.00 97.44 179 HIS A C 1
ATOM 1377 O O . HIS A 1 179 ? 7.951 -11.494 -19.852 1.00 97.44 179 HIS A O 1
ATOM 1383 N N . GLU A 1 180 ? 7.954 -13.370 -21.085 1.00 98.00 180 GLU A N 1
ATOM 1384 C CA . GLU A 1 180 ? 7.591 -12.731 -22.359 1.00 98.00 180 GLU A CA 1
ATOM 1385 C C . GLU A 1 180 ? 6.234 -12.014 -22.262 1.00 98.00 180 GLU A C 1
ATOM 1387 O O . GLU A 1 180 ? 6.168 -10.813 -22.514 1.00 98.00 180 GLU A O 1
ATOM 1392 N N . ALA A 1 181 ? 5.196 -12.678 -21.739 1.00 97.94 181 ALA A N 1
ATOM 1393 C CA . ALA A 1 181 ? 3.890 -12.050 -21.518 1.00 97.94 181 ALA A CA 1
ATOM 1394 C C . ALA A 1 181 ? 3.953 -10.813 -20.593 1.00 97.94 181 ALA A C 1
ATOM 1396 O O . ALA A 1 181 ? 3.247 -9.828 -20.814 1.00 97.94 181 ALA A O 1
ATOM 1397 N N . MET A 1 182 ? 4.819 -10.825 -19.571 1.00 96.69 182 MET A N 1
ATOM 1398 C CA . MET A 1 182 ? 5.045 -9.659 -18.705 1.00 96.69 182 MET A CA 1
ATOM 1399 C C . MET A 1 182 ? 5.789 -8.518 -19.418 1.00 96.69 182 MET A C 1
ATOM 1401 O O . MET A 1 182 ? 5.511 -7.351 -19.135 1.00 96.69 182 MET A O 1
ATOM 1405 N N . CYS A 1 183 ? 6.710 -8.820 -20.336 1.00 97.44 183 CYS A N 1
ATOM 1406 C CA . CYS A 1 183 ? 7.368 -7.819 -21.181 1.00 97.44 183 CYS A CA 1
ATOM 1407 C C . CYS A 1 183 ? 6.384 -7.163 -22.160 1.00 97.44 183 CYS A C 1
ATOM 1409 O O . CYS A 1 183 ? 6.382 -5.935 -22.282 1.00 97.44 183 CYS A O 1
ATOM 1411 N N . ASP A 1 184 ? 5.517 -7.950 -22.797 1.00 98.19 184 ASP A N 1
ATOM 1412 C CA . ASP A 1 184 ? 4.496 -7.450 -23.724 1.00 98.19 184 ASP A CA 1
ATOM 1413 C C . ASP A 1 184 ? 3.482 -6.549 -23.006 1.00 98.19 184 ASP A C 1
ATOM 1415 O O . ASP A 1 184 ? 3.119 -5.475 -23.488 1.00 98.19 184 ASP A O 1
ATOM 1419 N N . GLU A 1 185 ? 3.060 -6.936 -21.800 1.00 97.94 185 GLU A N 1
ATOM 1420 C CA . GLU A 1 185 ? 2.158 -6.136 -20.973 1.00 97.94 185 GLU A CA 1
ATOM 1421 C C . GLU A 1 185 ? 2.799 -4.832 -20.484 1.00 97.94 185 GLU A C 1
ATOM 1423 O O . GLU A 1 185 ? 2.164 -3.778 -20.550 1.00 97.94 185 GLU A O 1
ATOM 1428 N N . ALA A 1 186 ? 4.057 -4.878 -20.037 1.00 97.50 186 ALA A N 1
ATOM 1429 C CA . ALA A 1 186 ? 4.806 -3.689 -19.642 1.00 97.50 186 ALA A CA 1
ATOM 1430 C C . ALA A 1 186 ? 4.972 -2.712 -20.822 1.00 97.50 186 ALA A C 1
ATOM 1432 O O . ALA A 1 186 ? 4.743 -1.511 -20.667 1.00 97.50 186 ALA A O 1
ATOM 1433 N N . THR A 1 187 ? 5.255 -3.242 -22.018 1.00 98.06 187 THR A N 1
ATOM 1434 C CA . THR A 1 187 ? 5.313 -2.489 -23.283 1.00 98.06 187 THR A CA 1
ATOM 1435 C C . THR A 1 187 ? 3.966 -1.841 -23.608 1.00 98.06 187 THR A C 1
ATOM 1437 O O . THR A 1 187 ? 3.899 -0.631 -23.812 1.00 98.06 187 THR A O 1
ATOM 1440 N N . ARG A 1 188 ? 2.868 -2.609 -23.569 1.00 98.06 188 ARG A N 1
ATOM 1441 C CA . ARG A 1 188 ? 1.500 -2.117 -23.818 1.00 98.06 188 ARG A CA 1
ATOM 1442 C C . ARG A 1 188 ? 1.074 -1.009 -22.849 1.00 98.06 188 ARG A C 1
ATOM 1444 O O . ARG A 1 188 ? 0.286 -0.143 -23.220 1.00 98.06 188 ARG A O 1
ATOM 1451 N N . LEU A 1 189 ? 1.574 -1.039 -21.615 1.00 96.19 189 LEU A N 1
ATOM 1452 C CA . LEU A 1 189 ? 1.306 -0.036 -20.580 1.00 96.19 189 LEU A CA 1
ATOM 1453 C C . LEU A 1 189 ? 2.342 1.105 -20.540 1.00 96.19 189 LEU A C 1
ATOM 1455 O O . LEU A 1 189 ? 2.197 2.009 -19.722 1.00 96.19 189 LEU A O 1
ATOM 1459 N N . ASN A 1 190 ? 3.358 1.092 -21.413 1.00 96.44 190 ASN A N 1
ATOM 1460 C CA . ASN A 1 190 ? 4.467 2.056 -21.453 1.00 96.44 190 ASN A CA 1
ATOM 1461 C C . ASN A 1 190 ? 5.198 2.221 -20.101 1.00 96.44 190 ASN A C 1
ATOM 1463 O O . ASN A 1 190 ? 5.556 3.326 -19.693 1.00 96.44 190 ASN A O 1
ATOM 1467 N N . ILE A 1 191 ? 5.425 1.112 -19.389 1.00 95.44 191 ILE A N 1
ATOM 1468 C CA . ILE A 1 191 ? 6.154 1.082 -18.112 1.00 95.44 191 ILE A CA 1
ATOM 1469 C C . ILE A 1 191 ? 7.280 0.047 -18.133 1.00 95.44 191 ILE A C 1
ATOM 1471 O O . ILE A 1 191 ? 7.275 -0.891 -18.922 1.00 95.44 191 ILE A O 1
ATOM 1475 N N . SER A 1 192 ? 8.254 0.182 -17.229 1.00 95.25 192 SER A N 1
ATOM 1476 C CA . SER A 1 192 ? 9.277 -0.851 -17.053 1.00 95.25 192 SER A CA 1
ATOM 1477 C C . SER A 1 192 ? 8.689 -2.117 -16.419 1.00 95.25 192 SER A C 1
ATOM 1479 O O . SER A 1 192 ? 7.780 -2.049 -15.586 1.00 95.25 192 SER A O 1
ATOM 1481 N N . VAL A 1 193 ? 9.268 -3.279 -16.743 1.00 94.50 193 VAL A N 1
ATOM 1482 C CA . VAL A 1 193 ? 8.893 -4.569 -16.133 1.00 94.50 193 VAL A CA 1
ATOM 1483 C C . VAL A 1 193 ? 8.982 -4.498 -14.604 1.00 94.50 193 VAL A C 1
ATOM 1485 O O . VAL A 1 193 ? 8.087 -4.978 -13.920 1.00 94.50 193 VAL A O 1
ATOM 1488 N N . ASN A 1 194 ? 9.989 -3.812 -14.047 1.00 93.06 194 ASN A N 1
ATOM 1489 C CA . ASN A 1 194 ? 10.096 -3.600 -12.599 1.00 93.06 194 ASN A CA 1
ATOM 1490 C C . ASN A 1 194 ? 8.897 -2.819 -12.023 1.00 93.06 194 ASN A C 1
ATOM 1492 O O . ASN A 1 194 ? 8.349 -3.205 -10.991 1.00 93.06 194 ASN A O 1
ATOM 1496 N N . ARG A 1 195 ? 8.435 -1.756 -12.701 1.00 92.00 195 ARG A N 1
ATOM 1497 C CA . ARG A 1 195 ? 7.256 -0.986 -12.265 1.00 92.00 195 ARG A CA 1
ATOM 1498 C C . ARG A 1 195 ? 5.987 -1.843 -12.297 1.00 92.00 195 ARG A C 1
ATOM 1500 O O . ARG A 1 195 ? 5.205 -1.764 -11.350 1.00 92.00 195 ARG A O 1
ATOM 1507 N N . LEU A 1 196 ? 5.820 -2.692 -13.317 1.00 94.12 196 LEU A N 1
ATOM 1508 C CA . LEU A 1 196 ? 4.726 -3.670 -13.396 1.00 94.12 196 LEU A CA 1
ATOM 1509 C C . LEU A 1 196 ? 4.804 -4.701 -12.255 1.00 94.12 196 LEU A C 1
ATOM 1511 O O . LEU A 1 196 ? 3.817 -4.900 -11.548 1.00 94.12 196 LEU A O 1
ATOM 1515 N N . CYS A 1 197 ? 5.976 -5.305 -12.029 1.00 93.81 197 CYS A N 1
ATOM 1516 C CA . CYS A 1 197 ? 6.212 -6.268 -10.949 1.00 93.81 197 CYS A CA 1
ATOM 1517 C C . CYS A 1 197 ? 5.863 -5.690 -9.575 1.00 93.81 197 CYS A C 1
ATOM 1519 O O . CYS A 1 197 ? 5.121 -6.315 -8.824 1.00 93.81 197 CYS A O 1
ATOM 1521 N N . ILE A 1 198 ? 6.366 -4.494 -9.245 1.00 91.44 198 ILE A N 1
ATOM 1522 C CA . ILE A 1 198 ? 6.097 -3.869 -7.943 1.00 91.44 198 ILE A CA 1
ATOM 1523 C C . ILE A 1 198 ? 4.605 -3.560 -7.801 1.00 91.44 198 ILE A C 1
ATOM 1525 O O . ILE A 1 198 ? 4.030 -3.871 -6.767 1.00 91.44 198 ILE A O 1
ATOM 1529 N N . SER A 1 199 ? 3.952 -3.008 -8.829 1.00 91.69 199 SER A N 1
ATOM 1530 C CA . SER A 1 199 ? 2.511 -2.730 -8.757 1.00 91.69 199 SER A CA 1
ATOM 1531 C C . SER A 1 199 ? 1.664 -4.000 -8.579 1.00 91.69 199 SER A C 1
ATOM 1533 O O . SER A 1 199 ? 0.671 -3.946 -7.865 1.00 91.69 199 SER A O 1
ATOM 1535 N N . ARG A 1 200 ? 2.075 -5.146 -9.143 1.00 92.12 200 ARG A N 1
ATOM 1536 C CA . ARG A 1 200 ? 1.431 -6.448 -8.885 1.00 92.12 200 ARG A CA 1
ATOM 1537 C C . ARG A 1 200 ? 1.693 -6.984 -7.478 1.00 92.12 200 ARG A C 1
ATOM 1539 O O . ARG A 1 200 ? 0.777 -7.501 -6.863 1.00 92.12 200 ARG A O 1
ATOM 1546 N N . MET A 1 201 ? 2.907 -6.840 -6.945 1.00 91.12 201 MET A N 1
ATOM 1547 C CA . MET A 1 201 ? 3.235 -7.300 -5.582 1.00 91.12 201 MET A CA 1
ATOM 1548 C C . MET A 1 201 ? 2.534 -6.500 -4.472 1.00 91.12 201 MET A C 1
ATOM 1550 O O . MET A 1 201 ? 2.478 -6.970 -3.342 1.00 91.12 201 MET A O 1
ATOM 1554 N N . LEU A 1 202 ? 2.022 -5.303 -4.776 1.00 90.31 202 LEU A N 1
ATOM 1555 C CA . LEU A 1 202 ? 1.244 -4.478 -3.843 1.00 90.31 202 LEU A CA 1
ATOM 1556 C C . LEU A 1 202 ? -0.256 -4.815 -3.838 1.00 90.31 202 LEU A C 1
ATOM 1558 O O . LEU A 1 202 ? -0.977 -4.384 -2.939 1.00 90.31 202 LEU A O 1
ATOM 1562 N N . GLN A 1 203 ? -0.724 -5.590 -4.818 1.00 86.31 203 GLN A N 1
ATOM 1563 C CA . GLN A 1 203 ? -2.056 -6.181 -4.793 1.00 86.31 203 GLN A CA 1
ATOM 1564 C C . GLN A 1 203 ? -2.001 -7.389 -3.859 1.00 86.31 203 GLN A C 1
ATOM 1566 O O . GLN A 1 203 ? -1.411 -8.418 -4.190 1.00 86.31 203 GLN A O 1
ATOM 1571 N N . LEU A 1 204 ? -2.577 -7.235 -2.666 1.00 82.56 204 LEU A N 1
ATOM 1572 C CA . LEU A 1 204 ? -2.669 -8.316 -1.691 1.00 82.56 204 LEU A CA 1
ATOM 1573 C C . LEU A 1 204 ? -3.457 -9.481 -2.301 1.00 82.56 204 LEU A C 1
ATOM 1575 O O . LEU A 1 204 ? -4.525 -9.285 -2.885 1.00 82.56 204 LEU A O 1
ATOM 1579 N N . LEU A 1 205 ? -2.900 -10.685 -2.187 1.00 81.50 205 LEU A N 1
ATOM 1580 C CA . LEU A 1 205 ? -3.537 -11.904 -2.667 1.00 81.50 205 LEU A CA 1
ATOM 1581 C C . LEU A 1 205 ? -4.500 -12.426 -1.605 1.00 81.50 205 LEU A C 1
ATOM 1583 O O . LEU A 1 205 ? -4.132 -12.555 -0.439 1.00 81.50 205 LEU A O 1
ATOM 1587 N N . ASP A 1 206 ? -5.706 -12.772 -2.041 1.00 78.94 206 ASP A N 1
ATOM 1588 C CA . ASP A 1 206 ? -6.657 -13.555 -1.257 1.00 78.94 206 ASP A CA 1
ATOM 1589 C C . ASP A 1 206 ? -6.022 -14.920 -0.912 1.00 78.94 206 ASP A C 1
ATOM 1591 O O . ASP A 1 206 ? -5.605 -15.630 -1.839 1.00 78.94 206 ASP A O 1
ATOM 1595 N N . PRO A 1 207 ? -5.917 -15.306 0.379 1.00 76.44 207 PRO A N 1
ATOM 1596 C CA . PRO A 1 207 ? -5.350 -16.592 0.784 1.00 76.44 207 PRO A CA 1
ATOM 1597 C C . PRO A 1 207 ? -5.980 -17.787 0.058 1.00 76.44 207 PRO A C 1
ATOM 1599 O O . PRO A 1 207 ? -5.268 -18.725 -0.302 1.00 76.44 207 PRO A O 1
ATOM 1602 N N . ALA A 1 208 ? -7.280 -17.720 -0.259 1.00 78.12 208 ALA A N 1
ATOM 1603 C CA . ALA A 1 208 ? -7.999 -18.775 -0.974 1.00 78.12 208 ALA A CA 1
ATOM 1604 C C . ALA A 1 208 ? -7.537 -18.973 -2.434 1.00 78.12 208 ALA A C 1
ATOM 1606 O O . ALA A 1 208 ? -7.839 -19.998 -3.047 1.00 78.12 208 ALA A O 1
ATOM 1607 N N . MET A 1 209 ? -6.802 -18.015 -3.013 1.00 78.19 209 MET A N 1
ATOM 1608 C CA . MET A 1 209 ? -6.244 -18.114 -4.368 1.00 78.19 209 MET A CA 1
ATOM 1609 C C . MET A 1 209 ? -4.823 -18.699 -4.402 1.00 78.19 209 MET A C 1
ATOM 1611 O O . MET A 1 209 ? -4.262 -18.874 -5.487 1.00 78.19 209 MET A O 1
ATOM 1615 N N . ILE A 1 210 ? -4.226 -19.013 -3.247 1.00 80.88 210 ILE A N 1
ATOM 1616 C CA . ILE A 1 210 ? -2.899 -19.628 -3.151 1.00 80.88 210 ILE A CA 1
ATOM 1617 C C . ILE A 1 210 ? -3.066 -21.157 -3.104 1.00 80.88 210 ILE A C 1
ATOM 1619 O O . ILE A 1 210 ? -3.631 -21.672 -2.142 1.00 80.88 210 ILE A O 1
ATOM 1623 N N . PRO A 1 211 ? -2.561 -21.926 -4.091 1.00 80.31 211 PRO A N 1
ATOM 1624 C CA . PRO A 1 211 ? -2.675 -23.381 -4.060 1.00 80.31 211 PRO A CA 1
ATOM 1625 C C . PRO A 1 211 ? -1.957 -23.982 -2.845 1.00 80.31 211 PRO A C 1
ATOM 1627 O O . PRO A 1 211 ? -0.760 -23.748 -2.651 1.00 80.31 211 PRO A O 1
ATOM 1630 N N . GLU A 1 212 ? -2.656 -24.808 -2.064 1.00 79.94 212 GLU A N 1
ATOM 1631 C CA . GLU A 1 212 ? -2.083 -25.500 -0.906 1.00 79.94 212 GLU A CA 1
ATOM 1632 C C . GLU A 1 212 ? -0.977 -26.481 -1.325 1.00 79.94 212 GLU A C 1
ATOM 1634 O O . GLU A 1 212 ? -1.209 -27.632 -1.708 1.00 79.94 212 GLU A O 1
ATOM 1639 N N . THR A 1 213 ? 0.280 -26.042 -1.242 1.00 73.19 213 THR A N 1
ATOM 1640 C CA . THR A 1 213 ? 1.412 -26.935 -1.497 1.00 73.19 213 THR A CA 1
ATOM 1641 C C . THR A 1 213 ? 1.702 -27.790 -0.262 1.00 73.19 213 THR A C 1
ATOM 1643 O O . THR A 1 213 ? 2.350 -27.343 0.679 1.00 73.19 213 THR A O 1
ATOM 1646 N N . ASN A 1 214 ? 1.319 -29.070 -0.303 1.00 64.56 214 ASN A N 1
ATOM 1647 C CA . ASN A 1 214 ? 1.650 -30.073 0.728 1.00 64.56 214 ASN A CA 1
ATOM 1648 C C . ASN A 1 214 ? 3.172 -30.313 0.923 1.00 64.56 214 ASN A C 1
ATOM 1650 O O . ASN A 1 214 ? 3.604 -31.103 1.766 1.00 64.56 214 ASN A O 1
ATOM 1654 N N . SER A 1 215 ? 4.028 -29.648 0.143 1.00 67.38 215 SER A N 1
ATOM 1655 C CA . SER A 1 215 ? 5.474 -29.647 0.336 1.00 67.38 215 SER A CA 1
ATOM 1656 C C . SER A 1 215 ? 5.905 -28.589 1.352 1.00 67.38 215 SER A C 1
ATOM 1658 O O . SER A 1 215 ? 5.734 -27.397 1.109 1.00 67.38 215 SER A O 1
ATOM 1660 N N . LYS A 1 216 ? 6.586 -29.023 2.423 1.00 73.31 216 LYS A N 1
ATOM 1661 C CA . LYS A 1 216 ? 7.290 -28.147 3.383 1.00 73.31 216 LYS A CA 1
ATOM 1662 C C . LYS A 1 216 ? 8.025 -27.005 2.653 1.00 73.31 216 LYS A C 1
ATOM 1664 O O . LYS A 1 216 ? 8.736 -27.317 1.690 1.00 73.31 216 LYS A O 1
ATOM 1669 N N . PRO A 1 217 ? 7.927 -25.737 3.111 1.00 71.06 217 PRO A N 1
ATOM 1670 C CA . PRO A 1 217 ? 8.499 -24.580 2.421 1.00 71.06 217 PRO A CA 1
ATOM 1671 C C . PRO A 1 217 ? 9.959 -24.795 2.004 1.00 71.06 217 PRO A C 1
ATOM 1673 O O . PRO A 1 217 ? 10.870 -24.837 2.835 1.00 71.06 217 PRO A O 1
ATOM 1676 N N . ARG A 1 218 ? 10.195 -24.958 0.696 1.00 62.62 218 ARG A N 1
ATOM 1677 C CA . ARG A 1 218 ? 11.533 -25.211 0.146 1.00 62.62 218 ARG A CA 1
ATOM 1678 C C . ARG A 1 218 ? 12.319 -23.908 0.052 1.00 62.62 218 ARG A C 1
ATOM 1680 O O . ARG A 1 218 ? 12.431 -23.309 -1.012 1.00 62.62 218 ARG A O 1
ATOM 1687 N N . GLY A 1 219 ? 12.910 -23.495 1.167 1.00 64.38 219 GLY A N 1
ATOM 1688 C CA . GLY A 1 219 ? 13.789 -22.335 1.224 1.00 64.38 219 GLY A CA 1
ATOM 1689 C C . GLY A 1 219 ? 14.849 -22.476 2.307 1.00 64.38 219 GLY A C 1
ATOM 1690 O O . GLY A 1 219 ? 14.565 -22.888 3.430 1.00 64.38 219 GLY A O 1
ATOM 1691 N N . ARG A 1 220 ? 16.087 -22.080 1.998 1.00 66.69 220 ARG A N 1
ATOM 1692 C CA . ARG A 1 220 ? 17.030 -21.705 3.058 1.00 66.69 220 ARG A CA 1
ATOM 1693 C C . ARG A 1 220 ? 16.525 -20.380 3.627 1.00 66.69 220 ARG A C 1
ATOM 1695 O O . ARG A 1 220 ? 16.331 -19.449 2.847 1.00 66.69 220 ARG A O 1
ATOM 1702 N N . LYS A 1 221 ? 16.315 -20.290 4.949 1.00 66.88 221 LYS A N 1
ATOM 1703 C CA . LYS A 1 221 ? 15.986 -19.012 5.611 1.00 66.88 221 LYS A CA 1
ATOM 1704 C C . LYS A 1 221 ? 16.971 -17.937 5.120 1.00 66.88 221 LYS A C 1
ATOM 1706 O O . LYS A 1 221 ? 18.165 -18.253 5.058 1.00 66.88 221 LYS A O 1
ATOM 1711 N N . PRO A 1 222 ? 16.516 -16.719 4.761 1.00 66.75 222 PRO A N 1
ATOM 1712 C CA . PRO A 1 222 ? 17.402 -15.669 4.272 1.00 66.75 222 PRO A CA 1
ATOM 1713 C C . PRO A 1 222 ? 18.575 -15.493 5.234 1.00 66.75 222 PRO A C 1
ATOM 1715 O O . PRO A 1 222 ? 18.377 -15.163 6.404 1.00 66.75 222 PRO A O 1
ATOM 1718 N N . ARG A 1 223 ? 19.801 -15.773 4.771 1.00 67.12 223 ARG A N 1
ATOM 1719 C CA . ARG A 1 223 ? 20.983 -15.602 5.618 1.00 67.12 223 ARG A CA 1
ATOM 1720 C C . ARG A 1 223 ? 21.105 -14.114 5.895 1.00 67.12 223 ARG A C 1
ATOM 1722 O O . ARG A 1 223 ? 21.387 -13.343 4.979 1.00 67.12 223 ARG A O 1
ATOM 1729 N N . THR A 1 224 ? 20.927 -13.721 7.152 1.00 59.66 224 THR A N 1
ATOM 1730 C CA . THR A 1 224 ? 21.364 -12.409 7.610 1.00 59.66 224 THR A CA 1
ATOM 1731 C C . THR A 1 224 ? 22.847 -12.302 7.264 1.00 59.66 224 THR A C 1
ATOM 1733 O O . THR A 1 224 ? 23.678 -13.086 7.729 1.00 59.66 224 THR A O 1
ATOM 1736 N N . ARG A 1 225 ? 23.186 -11.387 6.349 1.00 62.62 225 ARG A N 1
ATOM 1737 C CA . ARG A 1 225 ? 24.576 -11.121 5.971 1.00 62.62 225 ARG A CA 1
ATOM 1738 C C . ARG A 1 225 ? 25.200 -10.302 7.095 1.00 62.62 225 ARG A C 1
ATOM 1740 O O . ARG A 1 225 ? 25.351 -9.089 6.982 1.00 62.62 225 ARG A O 1
ATOM 1747 N N . SER A 1 226 ? 25.504 -10.975 8.203 1.00 49.94 226 SER A N 1
ATOM 1748 C CA . SER A 1 226 ? 26.315 -10.420 9.279 1.00 49.94 226 SER A CA 1
ATOM 1749 C C . SER A 1 226 ? 27.603 -9.847 8.682 1.00 49.94 226 SER A C 1
ATOM 1751 O O . SER A 1 226 ? 28.203 -10.440 7.780 1.00 49.94 226 SER A O 1
ATOM 1753 N N . LYS A 1 227 ? 27.999 -8.655 9.145 1.00 50.44 227 LYS A N 1
ATOM 1754 C CA . LYS A 1 227 ? 29.222 -7.973 8.703 1.00 50.44 227 LYS A CA 1
ATOM 1755 C C . LYS A 1 227 ? 30.445 -8.816 9.086 1.00 50.44 227 LYS A C 1
ATOM 1757 O O . LYS A 1 227 ? 30.981 -8.679 10.177 1.00 50.44 227 LYS A O 1
ATOM 1762 N N . SER A 1 228 ? 30.880 -9.680 8.176 1.00 52.03 228 SER A N 1
ATOM 1763 C CA . SER A 1 228 ? 32.133 -10.429 8.261 1.00 52.03 228 SER A CA 1
ATOM 1764 C C . SER A 1 228 ? 32.726 -10.545 6.857 1.00 52.03 228 SER A C 1
ATOM 1766 O O . SER A 1 228 ? 32.397 -11.455 6.100 1.00 52.03 228 SER A O 1
ATOM 1768 N N . ALA A 1 229 ? 33.509 -9.529 6.486 1.00 45.81 229 ALA A N 1
ATOM 1769 C CA . ALA A 1 229 ? 34.374 -9.480 5.302 1.00 45.81 229 ALA A CA 1
ATOM 1770 C C . ALA A 1 229 ? 35.294 -8.242 5.391 1.00 45.81 229 ALA A C 1
ATOM 1772 O O . ALA A 1 229 ? 35.253 -7.360 4.540 1.00 45.81 229 ALA A O 1
ATOM 1773 N N . ALA A 1 230 ? 36.068 -8.141 6.475 1.00 45.25 230 ALA A N 1
ATOM 1774 C CA . ALA A 1 230 ? 37.084 -7.099 6.671 1.00 45.25 230 ALA A CA 1
ATOM 1775 C C . ALA A 1 230 ? 38.294 -7.640 7.462 1.00 45.25 230 ALA A C 1
ATOM 1777 O O . ALA A 1 230 ? 38.830 -6.958 8.328 1.00 45.25 230 ALA A O 1
ATOM 1778 N N . ALA A 1 231 ? 38.675 -8.900 7.208 1.00 46.38 231 ALA A N 1
ATOM 1779 C CA . ALA A 1 231 ? 39.847 -9.550 7.801 1.00 46.38 231 ALA A CA 1
ATOM 1780 C C . ALA A 1 231 ? 40.248 -10.816 7.012 1.00 46.38 231 ALA A C 1
ATOM 1782 O O . ALA A 1 231 ? 39.989 -11.934 7.449 1.00 46.38 231 ALA A O 1
ATOM 1783 N N . SER A 1 232 ? 40.870 -10.645 5.842 1.00 42.97 232 SER A N 1
ATOM 1784 C CA . SER A 1 232 ? 41.693 -11.691 5.204 1.00 42.97 232 SER A CA 1
ATOM 1785 C C . SER A 1 232 ? 42.629 -11.063 4.166 1.00 42.97 232 SER A C 1
ATOM 1787 O O . SER A 1 232 ? 42.443 -11.201 2.956 1.00 42.97 232 SER A O 1
ATOM 1789 N N . THR A 1 233 ? 43.611 -10.309 4.652 1.00 41.62 233 THR A N 1
ATOM 1790 C CA . THR A 1 233 ? 44.710 -9.777 3.838 1.00 41.62 233 THR A CA 1
ATOM 1791 C C . THR A 1 233 ? 45.793 -10.846 3.668 1.00 41.62 233 THR A C 1
ATOM 1793 O O . THR A 1 233 ? 46.110 -11.534 4.630 1.00 41.62 233 THR A O 1
ATOM 1796 N N . ALA A 1 234 ? 46.388 -10.910 2.473 1.00 39.03 234 ALA A N 1
ATOM 1797 C CA . ALA A 1 234 ? 47.728 -11.433 2.169 1.00 39.03 234 ALA A CA 1
ATOM 1798 C C . ALA A 1 234 ? 48.138 -12.852 2.642 1.00 39.03 234 ALA A C 1
ATOM 1800 O O . ALA A 1 234 ? 48.541 -13.051 3.784 1.00 39.03 234 ALA A O 1
ATOM 1801 N N . ALA A 1 235 ? 48.262 -13.776 1.679 1.00 36.56 235 ALA A N 1
ATOM 1802 C CA . ALA A 1 235 ? 49.378 -14.730 1.605 1.00 36.56 235 ALA A CA 1
ATOM 1803 C C . ALA A 1 235 ? 49.539 -15.288 0.172 1.00 36.56 235 ALA A C 1
ATOM 1805 O O . ALA A 1 235 ? 48.557 -15.401 -0.555 1.00 36.56 235 ALA A O 1
ATOM 1806 N N . ALA A 1 236 ? 50.771 -15.684 -0.176 1.00 37.38 236 ALA A N 1
ATOM 1807 C CA . ALA A 1 236 ? 51.168 -16.461 -1.363 1.00 37.38 236 ALA A CA 1
ATOM 1808 C C . ALA A 1 236 ? 51.037 -15.800 -2.758 1.00 37.38 236 ALA A C 1
ATOM 1810 O O . ALA A 1 236 ? 50.158 -16.125 -3.553 1.00 37.38 236 ALA A O 1
ATOM 1811 N N . ALA A 1 237 ? 52.040 -14.986 -3.103 1.00 37.69 237 ALA A N 1
ATOM 1812 C CA . ALA A 1 237 ? 52.550 -14.887 -4.472 1.00 37.69 237 ALA A CA 1
ATOM 1813 C C . ALA A 1 237 ? 53.955 -15.518 -4.519 1.00 37.69 237 ALA A C 1
ATOM 1815 O O . ALA A 1 237 ? 54.809 -15.156 -3.710 1.00 37.69 237 ALA A O 1
ATOM 1816 N N . THR A 1 238 ? 54.205 -16.461 -5.432 1.00 39.56 238 THR A N 1
ATOM 1817 C CA . THR A 1 238 ? 55.544 -16.961 -5.823 1.00 39.56 238 THR A CA 1
ATOM 1818 C C . THR A 1 238 ? 55.454 -17.530 -7.252 1.00 39.56 238 THR A C 1
ATOM 1820 O O . THR A 1 238 ? 54.364 -17.867 -7.711 1.00 39.56 238 THR A O 1
ATOM 1823 N N . GLU A 1 239 ? 56.569 -17.529 -7.982 1.00 36.12 239 GLU A N 1
ATOM 1824 C CA . GLU A 1 239 ? 56.633 -17.441 -9.449 1.00 36.12 239 GLU A CA 1
ATOM 1825 C C . GLU A 1 239 ? 56.689 -18.767 -10.250 1.00 36.12 239 GLU A C 1
ATOM 1827 O O . GLU A 1 239 ? 56.986 -19.833 -9.719 1.00 36.12 239 GLU A O 1
ATOM 1832 N N . ALA A 1 240 ? 56.566 -18.586 -11.578 1.00 35.47 240 ALA A N 1
ATOM 1833 C CA . ALA A 1 240 ? 57.312 -19.246 -12.668 1.00 35.47 240 ALA A CA 1
ATOM 1834 C C . ALA A 1 240 ? 56.816 -20.575 -13.297 1.00 35.47 240 ALA A C 1
ATOM 1836 O O . ALA A 1 240 ? 56.694 -21.607 -12.646 1.00 35.47 240 ALA A O 1
ATOM 1837 N N . GLY A 1 241 ? 56.682 -20.554 -14.639 1.00 35.41 241 GLY A N 1
ATOM 1838 C CA . GLY A 1 241 ? 56.637 -21.741 -15.518 1.00 35.41 241 GLY A CA 1
ATOM 1839 C C . GLY A 1 241 ? 55.629 -21.657 -16.688 1.00 35.41 241 GLY A C 1
ATOM 1840 O O . GLY A 1 241 ? 54.434 -21.794 -16.439 1.00 35.41 241 GLY A O 1
ATOM 1841 N N . PRO A 1 242 ? 56.054 -21.448 -17.957 1.00 54.53 242 PRO A N 1
ATOM 1842 C CA . PRO A 1 242 ? 55.136 -21.318 -19.099 1.00 54.53 242 PRO A CA 1
ATOM 1843 C C . PRO A 1 242 ? 55.019 -22.561 -20.015 1.00 54.53 242 PRO A C 1
ATOM 1845 O O . PRO A 1 242 ? 56.018 -23.211 -20.309 1.00 54.53 242 PRO A O 1
ATOM 1848 N N . ALA A 1 243 ? 53.818 -22.734 -20.601 1.00 43.31 243 ALA A N 1
ATOM 1849 C CA . ALA A 1 243 ? 53.478 -23.537 -21.801 1.00 43.31 243 ALA A CA 1
ATOM 1850 C C . ALA A 1 243 ? 53.568 -25.092 -21.693 1.00 43.31 243 ALA A C 1
ATOM 1852 O O . ALA A 1 243 ? 54.252 -25.591 -20.803 1.00 43.31 243 ALA A O 1
ATOM 1853 N N . PRO A 1 244 ? 52.907 -25.885 -22.585 1.00 57.75 244 PRO A N 1
ATOM 1854 C CA . PRO A 1 244 ? 52.143 -25.507 -23.790 1.00 57.75 244 PRO A CA 1
ATOM 1855 C C . PRO A 1 244 ? 50.683 -26.037 -23.893 1.00 57.75 244 PRO A C 1
ATOM 1857 O O . PRO A 1 244 ? 50.227 -26.870 -23.116 1.00 57.75 244 PRO A O 1
ATOM 1860 N N . LEU A 1 245 ? 49.963 -25.553 -24.918 1.00 50.28 245 LEU A N 1
ATOM 1861 C CA . LEU A 1 245 ? 48.662 -26.060 -25.412 1.00 50.28 245 LEU A CA 1
ATOM 1862 C C . LEU A 1 245 ? 48.825 -27.418 -26.141 1.00 50.28 245 LEU A C 1
ATOM 1864 O O . LEU A 1 245 ? 49.928 -27.698 -26.619 1.00 50.28 245 LEU A O 1
ATOM 1868 N N . PRO A 1 246 ? 47.753 -28.230 -26.322 1.00 54.47 246 PRO A N 1
ATOM 1869 C CA . PRO A 1 246 ? 47.009 -28.129 -27.596 1.00 54.47 246 PRO A CA 1
ATOM 1870 C C . PRO A 1 246 ? 45.493 -28.488 -27.599 1.00 54.47 246 PRO A C 1
ATOM 1872 O O . PRO A 1 246 ? 44.995 -29.241 -26.773 1.00 54.47 246 PRO A O 1
ATOM 1875 N N . ALA A 1 247 ? 44.836 -28.047 -28.687 1.00 41.59 247 ALA A N 1
ATOM 1876 C CA . ALA A 1 247 ? 43.722 -28.684 -29.424 1.00 41.59 247 ALA A CA 1
ATOM 1877 C C . ALA A 1 247 ? 42.240 -28.626 -28.942 1.00 41.59 247 ALA A C 1
ATOM 1879 O O . ALA A 1 247 ? 41.799 -29.384 -28.090 1.00 41.59 247 ALA A O 1
ATOM 1880 N N . ARG A 1 248 ? 41.456 -27.840 -29.712 1.00 37.19 248 ARG A N 1
ATOM 1881 C CA . ARG A 1 248 ? 40.169 -28.161 -30.395 1.00 37.19 248 ARG A CA 1
ATOM 1882 C C . ARG A 1 248 ? 39.025 -28.888 -29.655 1.00 37.19 248 ARG A C 1
ATOM 1884 O O . ARG A 1 248 ? 39.145 -30.064 -29.337 1.00 37.19 248 ARG A O 1
ATOM 1891 N N . CYS A 1 249 ? 37.820 -28.308 -29.758 1.00 34.31 249 CYS A N 1
ATOM 1892 C CA . CYS A 1 249 ? 36.695 -28.885 -30.531 1.00 34.31 249 CYS A CA 1
ATOM 1893 C C . CYS A 1 249 ? 35.642 -27.803 -30.903 1.00 34.31 249 CYS A C 1
ATOM 1895 O O . CYS A 1 249 ? 35.771 -26.682 -30.411 1.00 34.31 249 CYS A O 1
ATOM 1897 N N . PRO A 1 250 ? 34.718 -28.060 -31.859 1.00 54.69 250 PRO A N 1
ATOM 1898 C CA . PRO A 1 250 ? 34.238 -27.019 -32.778 1.00 54.69 250 PRO A CA 1
ATOM 1899 C C . PRO A 1 250 ? 32.906 -26.343 -32.415 1.00 54.69 250 PRO A C 1
ATOM 1901 O O . PRO A 1 250 ? 32.069 -26.896 -31.702 1.00 54.69 250 PRO A O 1
ATOM 1904 N N . GLU A 1 251 ? 32.687 -25.176 -33.024 1.00 45.25 251 GLU A N 1
ATOM 1905 C CA . GLU A 1 251 ? 31.361 -24.584 -33.213 1.00 45.25 251 GLU A CA 1
ATOM 1906 C C . GLU A 1 251 ? 30.441 -25.535 -33.993 1.00 45.25 251 GLU A C 1
ATOM 1908 O O . GLU A 1 251 ? 30.854 -26.171 -34.964 1.00 45.25 251 GLU A O 1
ATOM 1913 N N . THR A 1 252 ? 29.169 -25.586 -33.598 1.00 47.12 252 THR A N 1
ATOM 1914 C CA . THR A 1 252 ? 28.093 -26.156 -34.416 1.00 47.12 252 THR A CA 1
ATOM 1915 C C . THR A 1 252 ? 27.068 -25.065 -34.689 1.00 47.12 252 THR A C 1
ATOM 1917 O O . THR A 1 252 ? 26.312 -24.653 -33.810 1.00 47.12 252 THR A O 1
ATOM 1920 N N . SER A 1 253 ? 27.075 -24.568 -35.924 1.00 45.50 253 SER A N 1
ATOM 1921 C CA . SER A 1 253 ? 26.038 -23.684 -36.445 1.00 45.50 253 SER A CA 1
ATOM 1922 C C . SER A 1 253 ? 24.711 -24.439 -36.482 1.00 45.50 253 SER A C 1
ATOM 1924 O O . SER A 1 253 ? 24.618 -25.498 -37.098 1.00 45.50 253 SER A O 1
ATOM 1926 N N . SER A 1 254 ? 23.685 -23.887 -35.839 1.00 46.16 254 SER A N 1
ATOM 1927 C CA . SER A 1 254 ? 22.307 -24.360 -35.960 1.00 46.16 254 SER A CA 1
ATOM 1928 C C . SER A 1 254 ? 21.503 -23.307 -36.712 1.00 46.16 254 SER A C 1
ATOM 1930 O O . SER A 1 254 ? 20.823 -22.485 -36.098 1.00 46.16 254 SER A O 1
ATOM 1932 N N . GLU A 1 255 ? 21.572 -23.339 -38.043 1.00 40.69 255 GLU A N 1
ATOM 1933 C CA . GLU A 1 255 ? 20.499 -22.770 -38.860 1.00 40.69 255 GLU A CA 1
ATOM 1934 C C . GLU A 1 255 ? 19.172 -23.417 -38.447 1.00 40.69 255 GLU A C 1
ATOM 1936 O O . GLU A 1 255 ? 19.089 -24.633 -38.272 1.00 40.69 255 GLU A O 1
ATOM 1941 N N . PHE A 1 256 ? 18.135 -22.602 -38.275 1.00 44.44 256 PHE A N 1
ATOM 1942 C CA . PHE A 1 256 ? 16.766 -23.084 -38.136 1.00 44.44 256 PHE A CA 1
ATOM 1943 C C . PHE A 1 256 ? 15.926 -22.395 -39.206 1.00 44.44 256 PHE A C 1
ATOM 1945 O O . PHE A 1 256 ? 15.594 -21.214 -39.089 1.00 44.44 256 PHE A O 1
ATOM 1952 N N . GLU A 1 257 ? 15.638 -23.132 -40.278 1.00 40.62 257 GLU A N 1
ATOM 1953 C CA . GLU A 1 257 ? 14.791 -22.660 -41.369 1.00 40.62 257 GLU A CA 1
ATOM 1954 C C . GLU A 1 257 ? 13.379 -22.339 -40.868 1.00 40.62 257 GLU A C 1
ATOM 1956 O O . GLU A 1 257 ? 12.752 -23.104 -40.129 1.00 40.62 257 GLU A O 1
ATOM 1961 N N . TYR A 1 258 ? 12.856 -21.200 -41.314 1.00 43.31 258 TYR A N 1
ATOM 1962 C CA . TYR A 1 258 ? 11.532 -20.717 -40.944 1.00 43.31 258 TYR A CA 1
ATOM 1963 C C . TYR A 1 258 ? 10.498 -21.178 -41.982 1.00 43.31 258 TYR A C 1
ATOM 1965 O O . TYR A 1 258 ? 10.160 -20.447 -42.916 1.00 43.31 258 TYR A O 1
ATOM 1973 N N . ILE A 1 259 ? 9.988 -22.407 -41.844 1.00 46.62 259 ILE A N 1
ATOM 1974 C CA . ILE A 1 259 ? 8.940 -22.919 -42.743 1.00 46.62 259 ILE A CA 1
ATOM 1975 C C . ILE A 1 259 ? 7.621 -22.185 -42.460 1.00 46.62 259 ILE A C 1
ATOM 1977 O O . ILE A 1 259 ? 6.914 -22.471 -41.496 1.00 46.62 259 ILE A O 1
ATOM 1981 N N . SER A 1 260 ? 7.273 -21.245 -43.339 1.00 43.25 260 SER A N 1
ATOM 1982 C CA . SER A 1 260 ? 5.996 -20.528 -43.306 1.00 43.25 260 SER A CA 1
ATOM 1983 C C . SER A 1 260 ? 4.924 -21.287 -44.092 1.00 43.25 260 SER A C 1
ATOM 1985 O O . SER A 1 260 ? 4.808 -21.125 -45.305 1.00 43.25 260 SER A O 1
ATOM 1987 N N . THR A 1 261 ? 4.096 -22.088 -43.418 1.00 50.28 261 THR A N 1
ATOM 1988 C CA . THR A 1 261 ? 2.892 -22.673 -44.033 1.00 50.28 261 THR A CA 1
ATOM 1989 C C . THR A 1 261 ? 1.718 -21.703 -43.969 1.00 50.28 261 THR A C 1
ATOM 1991 O O . THR A 1 261 ? 1.083 -21.540 -42.927 1.00 50.28 261 THR A O 1
ATOM 1994 N N . THR A 1 262 ? 1.387 -21.088 -45.103 1.00 55.41 262 THR A N 1
ATOM 1995 C CA . THR A 1 262 ? 0.107 -20.397 -45.298 1.00 55.41 262 THR A CA 1
ATOM 1996 C C . THR A 1 262 ? -0.973 -21.424 -45.638 1.00 55.41 262 THR A C 1
ATOM 1998 O O . THR A 1 262 ? -0.854 -22.121 -46.641 1.00 55.41 262 THR A O 1
ATOM 2001 N N . SER A 1 263 ? -2.059 -21.485 -44.864 1.00 49.72 263 SER A N 1
ATOM 2002 C CA . SER A 1 263 ? -3.308 -22.100 -45.328 1.00 49.72 263 SER A CA 1
ATOM 2003 C C . SER A 1 263 ? -4.506 -21.259 -44.913 1.00 49.72 263 SER A C 1
ATOM 2005 O O . SER A 1 263 ? -4.745 -21.021 -43.732 1.00 49.72 263 SER A O 1
ATOM 2007 N N . ARG A 1 264 ? -5.255 -20.838 -45.930 1.00 43.84 264 ARG A N 1
ATOM 2008 C CA . ARG A 1 264 ? -6.626 -20.324 -45.846 1.00 43.84 264 ARG A CA 1
ATOM 2009 C C . ARG A 1 264 ? -7.603 -21.443 -45.430 1.00 43.84 264 ARG A C 1
ATOM 2011 O O . ARG A 1 264 ? -7.203 -22.613 -45.419 1.00 43.84 264 ARG A O 1
ATOM 2018 N N . PRO A 1 265 ? -8.835 -21.096 -45.024 1.00 63.03 265 PRO A N 1
ATOM 2019 C CA . PRO A 1 265 ? -9.923 -20.838 -45.986 1.00 63.03 265 PRO A CA 1
ATOM 2020 C C . PRO A 1 265 ? -10.162 -19.350 -46.298 1.00 63.03 265 PRO A C 1
ATOM 2022 O O . PRO A 1 265 ? -10.151 -18.533 -45.355 1.00 63.03 265 PRO A O 1
#

Radius of gyration: 32.21 Å; chains: 1; bounding box: 111×63×66 Å

pLDDT: mean 73.25, std 22.11, range [34.31, 98.19]

Secondary structure (DSSP, 8-state):
--------------------------------------------------------HHHHHHHHHHHHHHHHHHHHHHHHHH----SSHHHHHHHHHHHHHHHHHH-S-HHHHHHHHTSTTSHHHHH--SHHHHHHHTTSHHHHHHHHHHHHHHTS---S--TTS----------HHHHHHHHHHHHHTTS-HHHHHHHHHTSPPPGGGS----S-----------S--S-----------------------------------

Sequence (265 aa):
MTPSPHQTTGNHATMGNERPSQHHKQLSSGDGMGPVAAESGANTRNADQDKEAVTTPFSEAAAKLALELKQFSAIASKLRRDLVPAATFAERCTQAFEIANDLFSNAPTWVCFYRELMGGAGMLHDIFQEDEDFGAFLRTDEHRQLQGMLTALRSRDLPESDPNDSQRMITVRLPKSLHEAMCDEATRLNISVNRLCISRMLQLLDPAMIPETNSKPRGRKPRTRSKSAAASTAAAATEAGPAPLPARCPETSSEFEYISTTSRP